Protein AF-A0A7C7R3R2-F1 (afdb_monomer_lite)

Secondary structure (DSSP, 8-state):
----------------------------------PPP---------------------------------EEEEESS-EETTTTEE---TTSSS--TT--HHHHHHHHHSS-EEEEEHHHHHHHHHHTTS-SSEEEEEESSSEEEEEEETTEE--TTTS-TT-GGGSBSSTT-PBPTTS-BSBHHHHHSHHHHHHHHHHHHHTT-S-GGGGSSS-GGG--HHHHHHHHHTT-HHHHHHHHHHHHHHHHHHHHHHHHH--SEEEEESTTGGGTHHHHHHHHHHHHHHSPPPPPPPP---PPPTT-PPP-

Sequence (308 aa):
MQPPLGGGGGRGHGGHPSDGERGRHGGAGAGRPRNPLPHRGRAWGLPAHGARAGPTGRGSGAGGPVHIRAYGVGVPGPVDQQAGTVKTPPVMPGRRHGYPIREALVEAWGRPVLLNNNANLGAFGEWAYGADPLLYIKVGSGIGAGWVIHGQIYCGATGSAGEIGHLTIVENGPRCTCGNRGCLEALAGGRAIARQAQEAVRAQQPTQLALIIGPPETLTAHEVALAARRGDLVAQQILRQAGEYLGIAVANLINLLNPAVVVFGSGVAQVGDLLLEPVRREVQRRSLPPWPRPPVSPRPCWGATPRR

Structure (mmCIF, N/CA/C/O backbone):
data_AF-A0A7C7R3R2-F1
#
_entry.id   AF-A0A7C7R3R2-F1
#
loop_
_atom_site.group_PDB
_atom_site.id
_atom_site.type_symbol
_atom_site.label_atom_id
_atom_site.label_alt_id
_atom_site.label_comp_id
_atom_site.label_asym_id
_atom_site.label_entity_id
_atom_site.label_seq_id
_atom_site.pdbx_PDB_ins_code
_atom_site.Cartn_x
_atom_site.Cartn_y
_atom_site.Cartn_z
_atom_site.occupancy
_atom_site.B_iso_or_equiv
_atom_site.auth_seq_id
_atom_site.auth_comp_id
_atom_site.auth_asym_id
_atom_site.auth_atom_id
_atom_site.pdbx_PDB_model_num
ATOM 1 N N . MET A 1 1 ? -8.531 52.645 43.211 1.00 51.38 1 MET A N 1
ATOM 2 C CA . MET A 1 1 ? -8.259 52.760 41.762 1.00 51.38 1 MET A CA 1
ATOM 3 C C . MET A 1 1 ? -9.521 52.345 41.023 1.00 51.38 1 MET A C 1
ATOM 5 O O . MET A 1 1 ? -9.928 51.199 41.131 1.00 51.38 1 MET A O 1
ATOM 9 N N . GLN A 1 2 ? -10.199 53.324 40.431 1.00 31.77 2 GLN A N 1
ATOM 10 C CA . GLN A 1 2 ? -11.471 53.225 39.700 1.00 31.77 2 GLN A CA 1
ATOM 11 C C . GLN A 1 2 ? -11.194 53.145 38.165 1.00 31.77 2 GLN A C 1
ATOM 13 O O . GLN A 1 2 ? -10.026 53.246 37.796 1.00 31.77 2 GLN A O 1
ATOM 18 N N . PRO A 1 3 ? -12.194 52.905 37.285 1.00 54.91 3 PRO A N 1
ATOM 19 C CA . PRO A 1 3 ? -12.156 51.943 36.158 1.00 54.91 3 PRO A CA 1
ATOM 20 C C . PRO A 1 3 ? -12.330 52.668 34.776 1.00 54.91 3 PRO A C 1
ATOM 22 O O . PRO A 1 3 ? -11.817 53.778 34.687 1.00 54.91 3 PRO A O 1
ATOM 25 N N . PRO A 1 4 ? -13.141 52.254 33.758 1.00 57.47 4 PRO A N 1
ATOM 26 C CA . PRO A 1 4 ? -13.256 51.036 32.908 1.00 57.47 4 PRO A CA 1
ATOM 27 C C . PRO A 1 4 ? -13.253 51.322 31.351 1.00 57.47 4 PRO A C 1
ATOM 29 O O . PRO A 1 4 ? -13.022 52.446 30.928 1.00 57.47 4 PRO A O 1
ATOM 32 N N . LEU A 1 5 ? -13.633 50.306 30.536 1.00 37.97 5 LEU A N 1
ATOM 33 C CA . LEU A 1 5 ? -14.242 50.312 29.164 1.00 37.97 5 LEU A CA 1
ATOM 34 C C . LEU A 1 5 ? -13.346 50.605 27.937 1.00 37.97 5 LEU A C 1
ATOM 36 O O . LEU A 1 5 ? -12.753 51.663 27.817 1.00 37.97 5 LEU A O 1
ATOM 40 N N . GLY A 1 6 ? -13.207 49.666 26.991 1.00 30.50 6 GLY A N 1
ATOM 41 C CA . GLY A 1 6 ? -14.008 49.540 25.748 1.00 30.50 6 GLY A CA 1
ATOM 42 C C . GLY A 1 6 ? -13.006 49.341 24.585 1.00 30.50 6 GLY A C 1
ATOM 43 O O . GLY A 1 6 ? -11.890 49.823 24.686 1.00 30.50 6 GLY A O 1
ATOM 44 N N . GLY A 1 7 ? -13.185 48.589 23.500 1.00 30.67 7 GLY A N 1
ATOM 45 C CA . GLY A 1 7 ? -14.363 48.179 22.751 1.00 30.67 7 GLY A CA 1
ATOM 46 C C . GLY A 1 7 ? -14.190 48.633 21.288 1.00 30.67 7 GLY A C 1
ATOM 47 O O . GLY A 1 7 ? -14.385 49.805 21.010 1.00 30.67 7 GLY A O 1
ATOM 48 N N . GLY A 1 8 ? -13.881 47.708 20.367 1.00 30.02 8 GLY A N 1
ATOM 49 C CA . GLY A 1 8 ? -14.341 47.764 18.964 1.00 30.02 8 GLY A CA 1
ATOM 50 C C . GLY A 1 8 ? -13.449 48.365 17.854 1.00 30.02 8 GLY A C 1
ATOM 51 O O . GLY A 1 8 ? -12.852 49.420 18.009 1.00 30.02 8 GLY A O 1
ATOM 52 N N . GLY A 1 9 ? -13.509 47.703 16.683 1.00 29.81 9 GLY A N 1
ATOM 53 C CA . GLY A 1 9 ? -13.288 48.252 15.326 1.00 29.81 9 GLY A CA 1
ATOM 54 C C . GLY A 1 9 ? -11.824 48.348 14.869 1.00 29.81 9 GLY A C 1
ATOM 55 O O . GLY A 1 9 ? -10.974 48.792 15.613 1.00 29.81 9 GLY A O 1
ATOM 56 N N . GLY A 1 10 ? -11.395 47.962 13.667 1.00 29.27 10 GLY A N 1
ATOM 57 C CA . GLY A 1 10 ? -12.106 47.702 12.421 1.00 29.27 10 GLY A CA 1
ATOM 58 C C . GLY A 1 10 ? -11.456 48.490 11.273 1.00 29.27 10 GLY A C 1
ATOM 59 O O . GLY A 1 10 ? -11.692 49.680 11.172 1.00 29.27 10 GLY A O 1
ATOM 60 N N . ARG A 1 11 ? -10.720 47.777 10.403 1.00 34.38 11 ARG A N 1
ATOM 61 C CA . ARG A 1 11 ? -10.412 48.041 8.972 1.00 34.38 11 ARG A CA 1
ATOM 62 C C . ARG A 1 11 ? -9.724 49.358 8.541 1.00 34.38 11 ARG A C 1
ATOM 64 O O . ARG A 1 11 ? -10.243 50.441 8.746 1.00 34.38 11 ARG A O 1
ATOM 71 N N . GLY A 1 12 ? -8.736 49.194 7.650 1.00 29.52 12 GLY A N 1
ATOM 72 C CA . GLY A 1 12 ? -8.783 49.840 6.328 1.00 29.52 12 GLY A CA 1
ATOM 73 C C . GLY A 1 12 ? -7.562 50.660 5.892 1.00 29.52 12 GLY A C 1
ATOM 74 O O . GLY A 1 12 ? -7.296 51.688 6.488 1.00 29.52 12 GLY A O 1
ATOM 75 N N . HIS A 1 13 ? -6.967 50.223 4.766 1.00 32.22 13 HIS A N 1
ATOM 76 C CA . HIS A 1 13 ? -6.287 50.994 3.699 1.00 32.22 13 HIS A CA 1
ATOM 77 C C . HIS A 1 13 ? -5.071 51.877 4.064 1.00 32.22 13 HIS A C 1
ATOM 79 O O . HIS A 1 13 ? -4.981 52.443 5.134 1.00 32.22 13 HIS A O 1
ATOM 85 N N . GLY A 1 14 ? -4.069 52.085 3.216 1.00 26.92 14 GLY A N 1
ATOM 86 C CA . GLY A 1 14 ? -3.826 51.742 1.820 1.00 26.92 14 GLY A CA 1
ATOM 87 C C . GLY A 1 14 ? -2.439 52.283 1.436 1.00 26.92 14 GLY A C 1
ATOM 88 O O . GLY A 1 14 ? -1.804 52.982 2.223 1.00 26.92 14 GLY A O 1
ATOM 89 N N . GLY A 1 15 ? -1.958 51.955 0.240 1.00 26.72 15 GLY A N 1
ATOM 90 C CA . GLY A 1 15 ? -0.690 52.486 -0.255 1.00 26.72 15 GLY A CA 1
ATOM 91 C C . GLY A 1 15 ? -0.267 51.835 -1.561 1.00 26.72 15 GLY A C 1
ATOM 92 O O . GLY A 1 15 ? 0.620 50.990 -1.572 1.00 26.72 15 GLY A O 1
ATOM 93 N N . HIS A 1 16 ? -0.929 52.218 -2.652 1.00 33.97 16 HIS A N 1
ATOM 94 C CA . HIS A 1 16 ? -0.321 52.181 -3.983 1.00 33.97 16 HIS A CA 1
ATOM 95 C C . HIS A 1 16 ? 0.689 53.338 -4.091 1.00 33.97 16 HIS A C 1
ATOM 97 O O . HIS A 1 16 ? 0.546 54.343 -3.391 1.00 33.97 16 HIS A O 1
ATOM 103 N N . PRO A 1 17 ? 1.646 53.243 -5.021 1.00 39.41 17 PRO A N 1
ATOM 104 C CA . PRO A 1 17 ? 1.501 54.109 -6.184 1.00 39.41 17 PRO A CA 1
ATOM 105 C C . PRO A 1 17 ? 1.583 53.349 -7.506 1.00 39.41 17 PRO A C 1
ATOM 107 O O . PRO A 1 17 ? 2.033 52.205 -7.593 1.00 39.41 17 PRO A O 1
ATOM 110 N N . SER A 1 18 ? 1.027 54.023 -8.501 1.00 33.50 18 SER A N 1
ATOM 111 C CA . SER A 1 18 ? 1.008 53.752 -9.927 1.00 33.50 18 SER A CA 1
ATOM 112 C C . SER A 1 18 ? 2.260 54.290 -10.626 1.00 33.50 18 SER A C 1
ATOM 114 O O . SER A 1 18 ? 3.049 55.006 -10.015 1.00 33.50 18 SER A O 1
ATOM 116 N N . ASP A 1 19 ? 2.344 53.946 -11.916 1.00 32.41 19 ASP A N 1
ATOM 117 C CA . ASP A 1 19 ? 2.972 54.644 -13.058 1.00 32.41 19 ASP A CA 1
ATOM 118 C C . ASP A 1 19 ? 3.905 53.657 -13.790 1.00 32.41 19 ASP A C 1
ATOM 120 O O . ASP A 1 19 ? 4.838 53.123 -13.209 1.00 32.41 19 ASP A O 1
ATOM 124 N N . GLY A 1 20 ? 3.708 53.235 -15.041 1.00 28.39 20 GLY A N 1
ATOM 125 C CA . GLY A 1 20 ? 2.909 53.759 -16.139 1.00 28.39 20 GLY A CA 1
ATOM 126 C C . GLY A 1 20 ? 3.843 54.254 -17.241 1.00 28.39 20 GLY A C 1
ATOM 127 O O . GLY A 1 20 ? 4.269 55.389 -17.145 1.00 28.39 20 GLY A O 1
ATOM 128 N N . GLU A 1 21 ? 4.119 53.453 -18.286 1.00 30.27 21 GLU A N 1
ATOM 129 C CA . GLU A 1 21 ? 4.314 53.973 -19.656 1.00 30.27 21 GLU A CA 1
ATOM 130 C C . GLU A 1 21 ? 4.382 52.905 -20.780 1.00 30.27 21 GLU A C 1
ATOM 132 O O . GLU A 1 21 ? 5.173 51.967 -20.761 1.00 30.27 21 GLU A O 1
ATOM 137 N N . ARG A 1 22 ? 3.466 53.101 -21.748 1.00 31.64 22 ARG A N 1
ATOM 138 C CA . ARG A 1 22 ? 3.469 52.898 -23.222 1.00 31.64 22 ARG A CA 1
ATOM 139 C C . ARG A 1 22 ? 4.783 52.349 -23.830 1.00 31.64 22 ARG A C 1
ATOM 141 O O . ARG A 1 22 ? 5.845 52.872 -23.555 1.00 31.64 22 ARG A O 1
ATOM 148 N N . GLY A 1 23 ? 4.838 51.365 -24.734 1.00 29.20 23 GLY A N 1
ATOM 149 C CA . GLY A 1 23 ? 3.968 51.008 -25.858 1.00 29.20 23 GLY A CA 1
ATOM 150 C C . GLY A 1 23 ? 4.707 51.263 -27.187 1.00 29.20 23 GLY A C 1
ATOM 151 O O . GLY A 1 23 ? 5.026 52.413 -27.463 1.00 29.20 23 GLY A O 1
ATOM 152 N N . ARG A 1 24 ? 4.966 50.227 -28.011 1.00 30.38 24 ARG A N 1
ATOM 153 C CA . ARG A 1 24 ? 5.170 50.314 -29.480 1.00 30.38 24 ARG A CA 1
ATOM 154 C C . ARG A 1 24 ? 5.175 48.922 -30.137 1.00 30.38 24 ARG A C 1
ATOM 156 O O . ARG A 1 24 ? 5.839 48.002 -29.672 1.00 30.38 24 ARG A O 1
ATOM 163 N N . HIS A 1 25 ? 4.412 48.810 -31.223 1.00 32.88 25 HIS A N 1
ATOM 164 C CA . HIS A 1 25 ? 4.314 47.664 -32.128 1.00 32.88 25 HIS A CA 1
ATOM 165 C C . HIS A 1 25 ? 5.479 47.613 -33.130 1.00 32.88 25 HIS A C 1
ATOM 167 O O . HIS A 1 25 ? 5.940 48.653 -33.595 1.00 32.88 25 HIS A O 1
ATOM 173 N N . GLY A 1 26 ? 5.853 46.400 -33.546 1.00 26.11 26 GLY A N 1
ATOM 174 C CA . GLY A 1 26 ? 6.668 46.124 -34.731 1.00 26.11 26 GLY A CA 1
ATOM 175 C C . GLY A 1 26 ? 6.766 44.615 -34.964 1.00 26.11 26 GLY A C 1
ATOM 176 O O . GLY A 1 26 ? 7.375 43.910 -34.168 1.00 26.11 26 GLY A O 1
ATOM 177 N N . GLY A 1 27 ? 6.105 44.104 -36.005 1.00 28.89 27 GLY A N 1
ATOM 178 C CA . GLY A 1 27 ? 6.154 42.693 -36.386 1.00 28.89 27 GLY A CA 1
ATOM 179 C C . GLY A 1 27 ? 7.264 42.401 -37.393 1.00 28.89 27 GLY A C 1
ATOM 180 O O . GLY A 1 27 ? 7.486 43.200 -38.294 1.00 28.89 27 GLY A O 1
ATOM 181 N N . ALA A 1 28 ? 7.898 41.232 -37.268 1.00 28.00 28 ALA A N 1
ATOM 182 C CA . ALA A 1 28 ? 8.496 40.473 -38.367 1.00 28.00 28 ALA A CA 1
ATOM 183 C C . ALA A 1 28 ? 8.905 39.066 -37.885 1.00 28.00 28 ALA A C 1
ATOM 185 O O . ALA A 1 28 ? 9.630 38.924 -36.910 1.00 28.00 28 ALA A O 1
ATOM 186 N N . GLY A 1 29 ? 8.436 38.042 -38.604 1.00 25.42 29 GLY A N 1
ATOM 187 C CA . GLY A 1 29 ? 9.277 36.946 -39.096 1.00 25.42 29 GLY A CA 1
ATOM 188 C C . GLY A 1 29 ? 9.949 35.970 -38.120 1.00 25.42 29 GLY A C 1
ATOM 189 O O . GLY A 1 29 ? 11.017 36.240 -37.600 1.00 25.42 29 GLY A O 1
ATOM 190 N N . ALA A 1 30 ? 9.404 34.749 -38.114 1.00 30.14 30 ALA A N 1
ATOM 191 C CA . ALA A 1 30 ? 10.134 33.477 -38.212 1.00 30.14 30 ALA A CA 1
ATOM 192 C C . ALA A 1 30 ? 11.061 33.018 -37.062 1.00 30.14 30 ALA A C 1
ATOM 194 O O . ALA A 1 30 ? 12.101 33.593 -36.778 1.00 30.14 30 ALA A O 1
ATOM 195 N N . GLY A 1 31 ? 10.737 31.832 -36.525 1.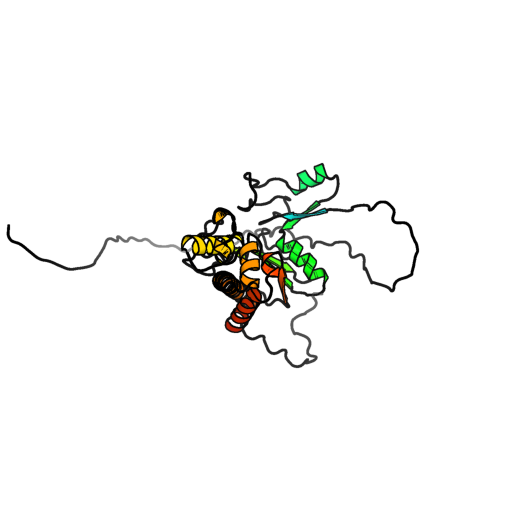00 27.80 31 GLY A N 1
ATOM 196 C CA . GLY A 1 31 ? 11.696 30.973 -35.821 1.00 27.80 31 GLY A CA 1
ATOM 197 C C . GLY A 1 31 ? 11.230 30.470 -34.457 1.00 27.80 31 GLY A C 1
ATOM 198 O O . GLY A 1 31 ? 11.814 30.820 -33.440 1.00 27.80 31 GLY A O 1
ATOM 199 N N . ARG A 1 32 ? 10.207 29.603 -34.399 1.00 29.88 32 ARG A N 1
ATOM 200 C CA . ARG A 1 32 ? 10.009 28.771 -33.198 1.00 29.88 32 ARG A CA 1
ATOM 201 C C . ARG A 1 32 ? 11.165 27.765 -33.120 1.00 29.88 32 ARG A C 1
ATOM 203 O O . ARG A 1 32 ? 11.296 26.980 -34.064 1.00 29.88 32 ARG A O 1
ATOM 210 N N . PRO A 1 33 ? 11.959 27.709 -32.037 1.00 27.44 33 PRO A N 1
ATOM 211 C CA . PRO A 1 33 ? 12.894 26.612 -31.856 1.00 27.44 33 PRO A CA 1
ATOM 212 C C . PRO A 1 33 ? 12.082 25.326 -31.669 1.00 27.44 33 PRO A C 1
ATOM 214 O O . PRO A 1 33 ? 11.349 25.152 -30.694 1.00 27.44 33 PRO A O 1
ATOM 217 N N . ARG A 1 34 ? 12.162 24.431 -32.659 1.00 29.36 34 ARG A N 1
ATOM 218 C CA . ARG A 1 34 ? 11.696 23.049 -32.534 1.00 29.36 34 ARG A CA 1
ATOM 219 C C . ARG A 1 34 ? 12.581 22.379 -31.492 1.00 29.36 34 ARG A C 1
ATOM 221 O O . ARG A 1 34 ? 13.718 22.038 -31.790 1.00 29.36 34 ARG A O 1
ATOM 228 N N . ASN A 1 35 ? 12.060 22.198 -30.287 1.00 30.19 35 ASN A N 1
ATOM 229 C CA . ASN A 1 35 ? 12.699 21.342 -29.301 1.00 30.19 35 ASN A CA 1
ATOM 230 C C . ASN A 1 35 ? 12.555 19.886 -29.794 1.00 30.19 35 ASN A C 1
ATOM 232 O O . ASN A 1 35 ? 11.418 19.444 -30.001 1.00 30.19 35 ASN A O 1
ATOM 236 N N . PRO A 1 36 ? 13.643 19.145 -30.067 1.00 27.83 36 PRO A N 1
ATOM 237 C CA . PRO A 1 36 ? 13.527 17.752 -30.466 1.00 27.83 36 PRO A CA 1
ATOM 238 C C . PRO A 1 36 ? 13.023 16.939 -29.270 1.00 27.83 36 PRO A C 1
ATOM 240 O O . PRO A 1 36 ? 13.655 16.886 -28.218 1.00 27.83 36 PRO A O 1
ATOM 243 N N . LEU A 1 37 ? 11.857 16.313 -29.437 1.00 31.00 37 LEU A N 1
ATOM 244 C CA . LEU A 1 37 ? 11.365 15.272 -28.538 1.00 31.00 37 LEU A CA 1
ATOM 245 C C . LEU A 1 37 ? 12.462 14.204 -28.389 1.00 31.00 37 LEU A C 1
ATOM 247 O O . LEU A 1 37 ? 12.895 13.662 -29.413 1.00 31.00 37 LEU A O 1
ATOM 251 N N . PRO A 1 38 ? 12.909 13.856 -27.170 1.00 31.00 38 PRO A N 1
ATOM 252 C CA . PRO A 1 38 ? 13.818 12.740 -27.010 1.00 31.00 38 PRO A CA 1
ATOM 253 C C . PRO A 1 38 ? 13.059 11.452 -27.339 1.00 31.00 38 PRO A C 1
ATOM 255 O O . PRO A 1 38 ? 12.089 11.081 -26.687 1.00 31.00 38 PRO A O 1
ATOM 258 N N . HIS A 1 39 ? 13.499 10.844 -28.437 1.00 28.83 39 HIS A N 1
ATOM 259 C CA . HIS A 1 39 ? 13.498 9.428 -28.778 1.00 28.83 39 HIS A CA 1
ATOM 260 C C . HIS A 1 39 ? 12.376 8.544 -28.214 1.00 28.83 39 HIS A C 1
ATOM 262 O O . HIS A 1 39 ? 12.315 8.227 -27.030 1.00 28.83 39 HIS A O 1
ATOM 268 N N . ARG A 1 40 ? 11.579 8.033 -29.165 1.00 28.27 40 ARG A N 1
ATOM 269 C CA . ARG A 1 40 ? 10.813 6.779 -29.116 1.00 28.27 40 ARG A CA 1
ATOM 270 C C . ARG A 1 40 ? 11.350 5.832 -28.038 1.00 28.27 40 ARG A C 1
ATOM 272 O O . ARG A 1 40 ? 12.403 5.220 -28.222 1.00 28.27 40 ARG A O 1
ATOM 279 N N . GLY A 1 41 ? 10.602 5.697 -26.943 1.00 26.47 41 GLY A N 1
ATOM 280 C CA . GLY A 1 41 ? 10.804 4.617 -25.991 1.00 26.47 41 GLY A CA 1
ATOM 281 C C . GLY A 1 41 ? 10.791 3.306 -26.764 1.00 26.47 41 GLY A C 1
ATOM 282 O O . GLY A 1 41 ? 9.812 2.990 -27.443 1.00 26.47 41 GLY A O 1
ATOM 283 N N . ARG A 1 42 ? 11.909 2.579 -26.730 1.00 27.19 42 ARG A N 1
ATOM 284 C CA . ARG A 1 42 ? 11.931 1.196 -27.193 1.00 27.19 42 ARG A CA 1
ATOM 285 C C . ARG A 1 42 ? 10.907 0.467 -26.336 1.00 27.19 42 ARG A C 1
ATOM 287 O O . ARG A 1 42 ? 11.089 0.342 -25.128 1.00 27.19 42 ARG A O 1
ATOM 294 N N . ALA A 1 43 ? 9.812 0.056 -26.968 1.00 30.17 43 ALA A N 1
ATOM 295 C CA . ALA A 1 43 ? 8.937 -0.961 -26.426 1.00 30.17 43 ALA A CA 1
ATOM 296 C C . ALA A 1 43 ? 9.823 -2.129 -25.981 1.00 30.17 43 ALA A C 1
ATOM 298 O O . ALA A 1 43 ? 10.724 -2.537 -26.722 1.00 30.17 43 ALA A O 1
ATOM 299 N N . TRP A 1 44 ? 9.609 -2.614 -24.762 1.00 37.06 44 TRP A N 1
ATOM 300 C CA . TRP A 1 44 ? 10.325 -3.758 -24.215 1.00 37.06 44 TRP A CA 1
ATOM 301 C C . TRP A 1 44 ? 9.869 -5.018 -24.950 1.00 37.06 44 TRP A C 1
ATOM 303 O O . TRP A 1 44 ? 9.034 -5.783 -24.480 1.00 37.06 44 TRP A O 1
ATOM 313 N N . GLY A 1 45 ? 10.405 -5.203 -26.154 1.00 25.28 45 GLY A N 1
ATOM 314 C CA . GLY A 1 45 ? 10.351 -6.456 -26.874 1.00 25.28 45 GLY A CA 1
ATOM 315 C C . GLY A 1 45 ? 11.232 -7.458 -26.147 1.00 25.28 45 GLY A C 1
ATOM 316 O O . GLY A 1 45 ? 12.432 -7.535 -26.398 1.00 25.28 45 GLY A O 1
ATOM 317 N N . LEU A 1 46 ? 10.634 -8.260 -25.272 1.00 32.72 46 LEU A N 1
ATOM 318 C CA . LEU A 1 46 ? 11.045 -9.657 -25.228 1.00 32.72 46 LEU A CA 1
ATOM 319 C C . LEU A 1 46 ? 10.830 -10.194 -26.653 1.00 32.72 46 LEU A C 1
ATOM 321 O O . LEU A 1 46 ? 9.760 -9.935 -27.215 1.00 32.72 46 LEU A O 1
ATOM 325 N N . PRO A 1 47 ? 11.797 -10.881 -27.290 1.00 27.86 47 PRO A N 1
ATOM 326 C CA . PRO A 1 47 ? 11.499 -11.565 -28.537 1.00 27.86 47 PRO A CA 1
ATOM 327 C C . PRO A 1 47 ? 10.298 -12.472 -28.277 1.00 27.86 47 PRO A C 1
ATOM 329 O O . PRO A 1 47 ? 10.306 -13.276 -27.342 1.00 27.86 47 PRO A O 1
ATOM 332 N N . ALA A 1 48 ? 9.240 -12.272 -29.063 1.00 31.92 48 ALA A N 1
ATOM 333 C CA . ALA A 1 48 ? 8.037 -13.080 -29.031 1.00 31.92 48 ALA A CA 1
ATOM 334 C C . ALA A 1 48 ? 8.398 -14.511 -29.448 1.00 31.92 48 ALA A C 1
ATOM 336 O O . ALA A 1 48 ? 8.248 -14.903 -30.601 1.00 31.92 48 ALA A O 1
ATOM 337 N N . HIS A 1 49 ? 8.895 -15.306 -28.508 1.00 32.62 49 HIS A N 1
ATOM 338 C CA . HIS A 1 49 ? 8.841 -16.749 -28.621 1.00 32.62 49 HIS A CA 1
ATOM 339 C C . HIS A 1 49 ? 7.426 -17.144 -28.221 1.00 32.62 49 HIS A C 1
ATOM 341 O O . HIS A 1 49 ? 7.073 -17.150 -27.044 1.00 32.62 49 HIS A O 1
ATOM 347 N N . GLY A 1 50 ? 6.591 -17.383 -29.233 1.00 33.88 50 GLY A N 1
ATOM 348 C CA . GLY A 1 50 ? 5.226 -17.850 -29.060 1.00 33.88 50 GLY A CA 1
ATOM 349 C C . GLY A 1 50 ? 5.199 -19.143 -28.253 1.00 33.88 50 GLY A C 1
ATOM 350 O O . GLY A 1 50 ? 5.446 -20.219 -28.786 1.00 33.88 50 GLY A O 1
ATOM 351 N N . ALA A 1 51 ? 4.853 -19.043 -26.975 1.00 33.03 51 ALA A N 1
ATOM 352 C CA . ALA A 1 51 ? 4.438 -20.188 -26.186 1.00 33.03 51 ALA A CA 1
ATOM 353 C C . ALA A 1 51 ? 2.951 -20.436 -26.471 1.00 33.03 51 ALA A C 1
ATOM 355 O O . ALA A 1 51 ? 2.071 -20.037 -25.712 1.00 33.03 51 ALA A O 1
ATOM 356 N N . ARG A 1 52 ? 2.657 -21.078 -27.608 1.00 32.59 52 ARG A N 1
ATOM 357 C CA . ARG A 1 52 ? 1.412 -21.843 -27.726 1.00 32.59 52 ARG A CA 1
ATOM 358 C C . ARG A 1 52 ? 1.565 -23.045 -26.799 1.00 32.59 52 ARG A C 1
ATOM 360 O O . ARG A 1 52 ? 2.413 -23.898 -27.046 1.00 32.59 52 ARG A O 1
ATOM 367 N N . ALA A 1 53 ? 0.770 -23.103 -25.736 1.00 37.06 53 ALA A N 1
ATOM 368 C CA . ALA A 1 53 ? 0.623 -24.312 -24.938 1.00 37.06 53 ALA A CA 1
ATOM 369 C C . ALA A 1 53 ? -0.068 -25.384 -25.804 1.00 37.06 53 ALA A C 1
ATOM 371 O O . ALA A 1 53 ? -1.281 -25.354 -25.994 1.00 37.06 53 ALA A O 1
ATOM 372 N N . GLY A 1 54 ? 0.724 -26.277 -26.403 1.00 33.47 54 GLY A N 1
ATOM 373 C CA . GLY A 1 54 ? 0.250 -27.536 -26.982 1.00 33.47 54 GLY A CA 1
ATOM 374 C C . GLY A 1 54 ? 0.158 -28.625 -25.903 1.00 33.47 54 GLY A C 1
ATOM 375 O O . GLY A 1 54 ? 0.839 -28.513 -24.881 1.00 33.47 54 GLY A O 1
ATOM 376 N N . PRO A 1 55 ? -0.687 -29.657 -26.087 1.00 40.78 55 PRO A N 1
ATOM 377 C CA . PRO A 1 55 ? -1.001 -30.619 -25.041 1.00 40.78 55 PRO A CA 1
ATOM 378 C C . PRO A 1 55 ? 0.210 -31.481 -24.672 1.00 40.78 55 PRO A C 1
ATOM 380 O O . PRO A 1 55 ? 1.080 -31.790 -25.485 1.00 40.78 55 PRO A O 1
ATOM 383 N N . THR A 1 56 ? 0.237 -31.841 -23.396 1.00 45.41 56 THR A N 1
ATOM 384 C CA . THR A 1 56 ? 1.317 -32.485 -22.657 1.00 45.41 56 THR A CA 1
ATOM 385 C C . THR A 1 56 ? 1.662 -33.879 -23.188 1.00 45.41 56 THR A C 1
ATOM 387 O O . THR A 1 56 ? 0.947 -34.856 -22.967 1.00 45.41 56 THR A O 1
ATOM 390 N N . GLY A 1 57 ? 2.827 -33.989 -23.829 1.00 34.59 57 GLY A N 1
ATOM 391 C CA . GLY A 1 57 ? 3.523 -35.260 -24.004 1.00 34.59 57 GLY A CA 1
ATOM 392 C C . GLY A 1 57 ? 4.187 -35.675 -22.690 1.00 34.59 57 GLY A C 1
ATOM 393 O O . GLY A 1 57 ? 5.008 -34.939 -22.145 1.00 34.59 57 GLY A O 1
ATOM 394 N N . ARG A 1 58 ? 3.817 -36.848 -22.166 1.00 48.84 58 ARG A N 1
ATOM 395 C CA . ARG A 1 58 ? 4.507 -37.494 -21.041 1.00 48.84 58 ARG A CA 1
ATOM 396 C C . ARG A 1 58 ? 5.945 -37.812 -21.456 1.00 48.84 58 ARG A C 1
ATOM 398 O O . ARG A 1 58 ? 6.151 -38.554 -22.410 1.00 48.84 58 ARG A O 1
ATOM 405 N N . GLY A 1 59 ? 6.910 -37.277 -20.716 1.00 39.22 59 GLY A N 1
ATOM 406 C CA . GLY A 1 59 ? 8.333 -37.572 -20.848 1.00 39.22 59 GLY A CA 1
ATOM 407 C C . GLY A 1 59 ? 8.970 -37.652 -19.465 1.00 39.22 59 GLY A C 1
ATOM 408 O O . GLY A 1 59 ? 8.927 -36.703 -18.688 1.00 39.22 59 GLY A O 1
ATOM 409 N N . SER A 1 60 ? 9.490 -38.828 -19.153 1.00 47.47 60 SER A N 1
ATOM 410 C CA . SER A 1 60 ? 10.155 -39.244 -17.921 1.00 47.47 60 SER A CA 1
ATOM 411 C C . SER A 1 60 ? 11.507 -38.552 -17.679 1.00 47.47 60 SER A C 1
ATOM 413 O O . SER A 1 60 ? 12.329 -38.503 -18.583 1.00 47.47 60 SER A O 1
ATOM 415 N N . GLY A 1 61 ? 11.732 -38.118 -16.431 1.00 55.94 61 GLY A N 1
ATOM 416 C CA . GLY A 1 61 ? 13.002 -38.158 -15.679 1.00 55.94 61 GLY A CA 1
ATOM 417 C C . GLY A 1 61 ? 14.295 -37.590 -16.286 1.00 55.94 61 GLY A C 1
ATOM 418 O O . GLY A 1 61 ? 14.934 -38.266 -17.079 1.00 55.94 61 GLY A O 1
ATOM 419 N N . ALA A 1 62 ? 14.731 -36.421 -15.784 1.00 50.12 62 ALA A N 1
ATOM 420 C CA . ALA A 1 62 ? 16.115 -36.059 -15.399 1.00 50.12 62 ALA A CA 1
ATOM 421 C C . ALA A 1 62 ? 16.226 -34.525 -15.269 1.00 50.12 62 ALA A C 1
ATOM 423 O O . ALA A 1 62 ? 16.502 -33.817 -16.236 1.00 50.12 62 ALA A O 1
ATOM 424 N N . GLY A 1 63 ? 15.979 -33.978 -14.076 1.00 50.16 63 GLY A N 1
ATOM 425 C CA . GLY A 1 63 ? 16.176 -32.549 -13.826 1.00 50.16 63 GLY A CA 1
ATOM 426 C C . GLY A 1 63 ? 17.661 -32.237 -13.668 1.00 50.16 63 GLY A C 1
ATOM 427 O O . GLY A 1 63 ? 18.183 -32.338 -12.562 1.00 50.16 63 GLY A O 1
ATOM 428 N N . GLY A 1 64 ? 18.347 -31.884 -14.759 1.00 65.50 64 GLY A N 1
ATOM 429 C CA . GLY A 1 64 ? 19.685 -31.285 -14.690 1.00 65.50 64 GLY A CA 1
ATOM 430 C C . GLY A 1 64 ? 19.700 -30.015 -13.820 1.00 65.50 64 GLY A C 1
ATOM 431 O O . GLY A 1 64 ? 18.635 -29.509 -13.449 1.00 65.50 64 GLY A O 1
ATOM 432 N N . PRO A 1 65 ? 20.882 -29.475 -13.472 1.00 73.25 65 PRO A N 1
ATOM 433 C CA . PRO A 1 65 ? 20.971 -28.304 -12.605 1.00 73.25 65 PRO A CA 1
ATOM 434 C C . PRO A 1 65 ? 20.136 -27.144 -13.163 1.00 73.25 65 PRO A C 1
ATOM 436 O O . PRO A 1 65 ? 20.239 -26.791 -14.341 1.00 73.25 65 PRO A O 1
ATOM 439 N N . VAL A 1 66 ? 19.291 -26.553 -12.311 1.00 83.62 66 VAL A N 1
ATOM 440 C CA . VAL A 1 66 ? 18.440 -25.415 -12.675 1.00 83.62 66 VAL A CA 1
ATOM 441 C C . VAL A 1 66 ? 19.334 -24.240 -13.063 1.00 83.62 66 VAL A C 1
ATOM 443 O O . VAL A 1 66 ? 19.998 -23.635 -12.224 1.00 83.62 66 VAL A O 1
ATOM 446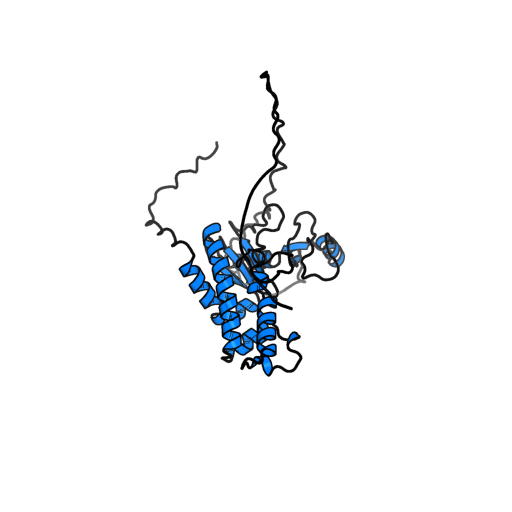 N N . HIS A 1 67 ? 19.354 -23.902 -14.351 1.00 89.19 67 HIS A N 1
ATOM 447 C CA . HIS A 1 67 ? 20.133 -22.778 -14.852 1.00 89.19 67 HIS A CA 1
ATOM 448 C C . HIS A 1 67 ? 19.335 -21.470 -14.734 1.00 89.19 67 HIS A C 1
ATOM 450 O O . HIS A 1 67 ? 18.450 -21.182 -15.546 1.00 89.19 67 HIS A O 1
ATOM 456 N N . ILE A 1 68 ? 19.680 -20.641 -13.745 1.00 92.00 68 ILE A N 1
ATOM 457 C CA . ILE A 1 68 ? 19.060 -19.325 -13.536 1.00 92.00 68 ILE A CA 1
ATOM 458 C C . ILE A 1 68 ? 19.481 -18.367 -14.662 1.00 92.00 68 ILE A C 1
ATOM 460 O O . ILE A 1 68 ? 20.663 -18.068 -14.832 1.00 92.00 68 ILE A O 1
ATOM 464 N N . ARG A 1 69 ? 18.508 -17.880 -15.448 1.00 94.31 69 ARG A N 1
ATOM 465 C CA . ARG A 1 69 ? 18.760 -16.938 -16.557 1.00 94.31 69 ARG A CA 1
ATOM 466 C C . ARG A 1 69 ? 18.896 -15.485 -16.101 1.00 94.31 69 ARG A C 1
ATOM 468 O O . ARG A 1 69 ? 19.711 -14.764 -16.664 1.00 94.31 69 ARG A O 1
ATOM 475 N N . ALA A 1 70 ? 18.089 -15.059 -15.133 1.00 94.75 70 ALA A N 1
ATOM 476 C CA . ALA A 1 70 ? 18.059 -13.695 -14.611 1.00 94.75 70 ALA A CA 1
ATOM 477 C C . ALA A 1 70 ? 17.343 -13.651 -13.253 1.00 94.75 70 ALA A C 1
ATOM 479 O O . ALA A 1 70 ? 16.607 -14.578 -12.909 1.00 94.75 70 ALA A O 1
ATOM 480 N N . TYR A 1 71 ? 17.512 -12.544 -12.534 1.00 94.25 71 TYR A N 1
ATOM 481 C CA . TYR A 1 71 ? 16.807 -12.241 -11.291 1.00 94.25 71 TYR A CA 1
ATOM 482 C C . TYR A 1 71 ? 15.873 -11.040 -11.475 1.00 94.25 71 TYR A C 1
ATOM 484 O O . TYR A 1 71 ? 16.275 -10.016 -12.024 1.00 94.25 71 TYR A O 1
ATOM 492 N N . GLY A 1 72 ? 14.634 -11.148 -10.993 1.00 92.50 72 GLY A N 1
ATOM 493 C CA . GLY A 1 72 ? 13.707 -10.023 -10.858 1.00 92.50 72 GLY A CA 1
ATOM 494 C C . GLY A 1 72 ? 13.643 -9.575 -9.402 1.00 92.50 72 GLY A C 1
ATOM 495 O O . GLY A 1 72 ? 13.314 -10.375 -8.530 1.00 92.50 72 GLY A O 1
ATOM 496 N N . VAL A 1 73 ? 13.966 -8.313 -9.129 1.00 92.75 73 VAL A N 1
ATOM 497 C CA . VAL A 1 73 ? 14.100 -7.780 -7.769 1.00 92.75 73 VAL A CA 1
ATOM 498 C C . VAL A 1 73 ? 13.111 -6.643 -7.550 1.00 92.75 73 VAL A C 1
ATOM 500 O O . VAL A 1 73 ? 13.137 -5.623 -8.241 1.00 92.75 73 VAL A O 1
ATOM 503 N N . GLY A 1 74 ? 12.239 -6.832 -6.560 1.00 90.50 74 GLY A N 1
ATOM 504 C CA . GLY A 1 74 ? 11.263 -5.845 -6.116 1.00 90.50 74 GLY A CA 1
ATOM 505 C C . GLY A 1 74 ? 11.794 -5.025 -4.949 1.00 90.50 74 GLY A C 1
ATOM 506 O O . GLY A 1 74 ? 12.045 -5.573 -3.878 1.00 90.50 74 GLY A O 1
ATOM 507 N N . VAL A 1 75 ? 11.896 -3.711 -5.114 1.00 88.38 75 VAL A N 1
ATOM 508 C CA . VAL A 1 75 ? 12.333 -2.784 -4.057 1.00 88.38 75 VAL A CA 1
ATOM 509 C C . VAL A 1 75 ? 11.209 -1.822 -3.664 1.00 88.38 75 VAL A C 1
ATOM 511 O O . VAL A 1 75 ? 10.280 -1.601 -4.444 1.00 88.38 75 VAL A O 1
ATOM 514 N N . PRO A 1 76 ? 11.202 -1.294 -2.428 1.00 82.75 76 PRO A N 1
ATOM 515 C CA . PRO A 1 76 ? 10.269 -0.236 -2.058 1.00 82.75 76 PRO A CA 1
ATOM 516 C C . PRO A 1 76 ? 10.590 1.079 -2.789 1.00 82.75 76 PRO A C 1
ATOM 518 O O . PRO A 1 76 ? 11.755 1.373 -3.042 1.00 82.75 76 PRO A O 1
ATOM 521 N N . GLY A 1 77 ? 9.547 1.875 -3.044 1.00 78.19 77 GLY A N 1
ATOM 522 C CA . GLY A 1 77 ? 9.600 3.243 -3.572 1.00 78.19 77 GLY A CA 1
ATOM 523 C C . GLY A 1 77 ? 9.924 3.382 -5.066 1.00 78.19 77 GLY A C 1
ATOM 524 O O . GLY A 1 77 ? 9.993 2.377 -5.784 1.00 78.19 77 GLY A O 1
ATOM 525 N N . PRO A 1 78 ? 10.100 4.628 -5.547 1.00 81.12 78 PRO A N 1
ATOM 526 C CA . PRO A 1 78 ? 10.299 4.908 -6.964 1.00 81.12 78 PRO A CA 1
ATOM 527 C C . PRO A 1 78 ? 11.647 4.391 -7.467 1.00 81.12 78 PRO A C 1
ATOM 529 O O . PRO A 1 78 ? 12.706 4.722 -6.919 1.00 81.12 78 PRO A O 1
ATOM 532 N N . VAL A 1 79 ? 11.604 3.614 -8.548 1.00 85.06 79 VAL A N 1
ATOM 533 C CA . VAL A 1 79 ? 12.788 3.023 -9.179 1.00 85.06 79 VAL A CA 1
ATOM 534 C C . VAL A 1 79 ? 13.104 3.764 -10.465 1.00 85.06 79 VAL A C 1
ATOM 536 O O . VAL A 1 79 ? 12.256 3.853 -11.356 1.00 85.06 79 VAL A O 1
ATOM 539 N N . ASP A 1 80 ? 14.344 4.229 -10.592 1.00 85.75 80 ASP A N 1
ATOM 540 C CA . ASP A 1 80 ? 14.865 4.662 -11.880 1.00 85.75 80 ASP A CA 1
ATOM 541 C C . ASP A 1 80 ? 15.213 3.418 -12.703 1.00 85.75 80 ASP A C 1
ATOM 543 O O . ASP A 1 80 ? 16.224 2.745 -12.488 1.00 85.75 80 ASP A O 1
ATOM 547 N N . GLN A 1 81 ? 14.328 3.089 -13.641 1.00 80.31 81 GLN A N 1
ATOM 548 C CA . GLN A 1 81 ? 14.458 1.914 -14.499 1.00 80.31 81 GLN A CA 1
ATOM 549 C C . GLN A 1 81 ? 15.670 1.987 -15.432 1.00 80.31 81 GLN A C 1
ATOM 551 O O . GLN A 1 81 ? 16.166 0.938 -15.846 1.00 80.31 81 GLN A O 1
ATOM 556 N N . GLN A 1 82 ? 16.156 3.187 -15.762 1.00 81.25 82 GLN A N 1
ATOM 557 C CA . GLN A 1 82 ? 17.334 3.363 -16.610 1.00 81.25 82 GLN A CA 1
ATOM 558 C C . GLN A 1 82 ? 18.601 3.222 -15.771 1.00 81.25 82 GLN A C 1
ATOM 560 O O . GLN A 1 82 ? 19.416 2.343 -16.042 1.00 81.25 82 GLN A O 1
ATOM 565 N N . ALA A 1 83 ? 18.715 3.994 -14.690 1.00 80.94 83 ALA A N 1
ATOM 566 C CA . ALA A 1 83 ? 19.898 3.984 -13.832 1.00 80.94 83 ALA A CA 1
ATOM 567 C C . ALA A 1 83 ? 20.020 2.712 -12.972 1.00 80.94 83 ALA A C 1
ATOM 569 O O . ALA A 1 83 ? 21.106 2.352 -12.540 1.00 80.94 83 ALA A O 1
ATOM 570 N N . GLY A 1 84 ? 18.925 1.989 -12.715 1.00 81.00 84 GLY A N 1
ATOM 571 C CA . GLY A 1 84 ? 18.949 0.808 -11.836 1.00 81.00 84 GLY A CA 1
ATOM 572 C C . GLY A 1 84 ? 19.142 1.169 -10.372 1.00 81.00 84 GLY A C 1
ATOM 573 O O . GLY A 1 84 ? 19.688 0.380 -9.597 1.00 81.00 84 GLY A O 1
ATOM 574 N N . THR A 1 85 ? 18.705 2.373 -10.023 1.00 83.81 85 THR A N 1
ATOM 575 C CA . THR A 1 85 ? 18.817 2.965 -8.699 1.00 83.81 85 THR A CA 1
ATOM 576 C C . THR A 1 85 ? 17.427 3.204 -8.123 1.00 83.81 85 THR A C 1
ATOM 578 O O . THR A 1 85 ? 16.401 3.113 -8.806 1.00 83.81 85 THR A O 1
ATOM 581 N N . VAL A 1 86 ? 17.388 3.519 -6.834 1.00 79.94 86 VAL A N 1
ATOM 582 C CA . VAL A 1 86 ? 16.158 3.895 -6.141 1.00 79.94 86 VAL A CA 1
ATOM 583 C C . VAL A 1 86 ? 16.294 5.333 -5.670 1.00 79.94 86 VAL A C 1
ATOM 585 O O . VAL A 1 86 ? 17.322 5.730 -5.110 1.00 79.94 86 VAL A O 1
ATOM 588 N N . LYS A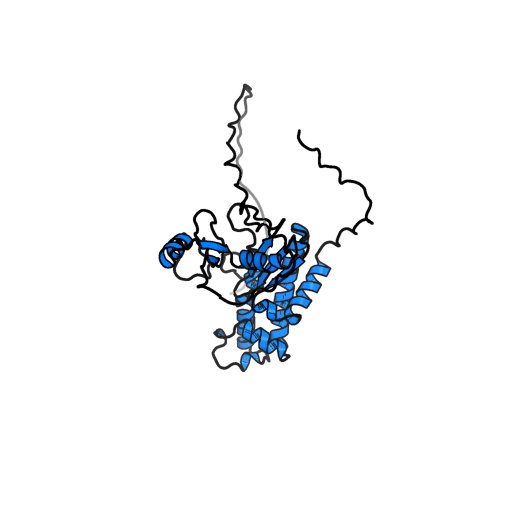 1 87 ? 15.234 6.122 -5.848 1.00 71.69 87 LYS A N 1
ATOM 589 C CA . LYS A 1 87 ? 15.103 7.378 -5.107 1.00 71.69 87 LYS A CA 1
ATOM 590 C C . LYS A 1 87 ? 14.670 7.021 -3.692 1.00 71.69 87 LYS A C 1
ATOM 592 O O . LYS A 1 87 ? 13.556 6.542 -3.516 1.00 71.69 87 LYS A O 1
ATOM 597 N N . THR A 1 88 ? 15.573 7.205 -2.719 1.00 63.72 88 THR A N 1
ATOM 598 C CA . THR A 1 88 ? 15.428 6.713 -1.334 1.00 63.72 88 THR A CA 1
ATOM 599 C C . THR A 1 88 ? 13.993 6.773 -0.827 1.00 63.72 88 THR A C 1
ATOM 601 O O . THR A 1 88 ? 13.488 7.864 -0.552 1.00 63.72 88 THR A O 1
ATOM 604 N N . PRO A 1 89 ? 13.349 5.618 -0.630 1.00 59.56 89 PRO A N 1
ATOM 605 C CA . PRO A 1 89 ? 12.099 5.546 0.090 1.00 59.56 89 PRO A CA 1
ATOM 606 C C . PRO A 1 89 ? 12.426 5.743 1.575 1.00 59.56 89 PRO A C 1
ATOM 608 O O . PRO A 1 89 ? 13.437 5.205 2.039 1.00 59.56 89 PRO A O 1
ATOM 611 N N . PRO A 1 90 ? 11.560 6.391 2.372 1.00 56.00 90 PRO A N 1
ATOM 612 C CA . PRO A 1 90 ? 11.755 6.524 3.822 1.00 56.00 90 PRO A CA 1
ATOM 613 C C . PRO A 1 90 ? 11.967 5.186 4.556 1.00 56.00 90 PRO A C 1
ATOM 615 O O . PRO A 1 90 ? 12.410 5.153 5.697 1.00 56.00 90 PRO A O 1
ATOM 618 N N . VAL A 1 91 ? 11.613 4.073 3.908 1.00 63.09 91 VAL A N 1
ATOM 619 C CA . VAL A 1 91 ? 11.612 2.716 4.461 1.00 63.09 91 VAL A CA 1
ATOM 620 C C . VAL A 1 91 ? 12.977 2.018 4.385 1.00 63.09 91 VAL A C 1
ATOM 622 O O . VAL A 1 91 ? 13.173 1.034 5.090 1.00 63.09 91 VAL A O 1
ATOM 625 N N . MET A 1 92 ? 13.920 2.487 3.556 1.00 67.94 92 MET A N 1
ATOM 626 C CA . MET A 1 92 ? 15.256 1.880 3.467 1.00 67.94 92 MET A CA 1
ATOM 627 C C . MET A 1 92 ? 16.268 2.647 4.334 1.00 67.94 92 MET A C 1
ATOM 629 O O . MET A 1 92 ? 16.550 3.812 4.041 1.00 67.94 92 MET A O 1
ATOM 633 N N . PRO A 1 93 ? 16.860 2.019 5.368 1.00 63.44 93 PRO A N 1
ATOM 634 C CA . PRO A 1 93 ? 17.875 2.667 6.190 1.00 63.44 93 PRO A CA 1
ATOM 635 C C . PRO A 1 93 ? 19.155 2.966 5.390 1.00 63.44 93 PRO A C 1
ATOM 637 O O . PRO A 1 93 ? 19.509 2.247 4.449 1.00 63.44 93 PRO A O 1
ATOM 640 N N . GLY A 1 94 ? 19.868 4.022 5.798 1.00 62.31 94 GLY A N 1
ATOM 641 C CA . GLY A 1 94 ? 21.229 4.312 5.327 1.00 62.31 94 GLY A CA 1
ATOM 642 C C . GLY A 1 94 ? 21.364 5.241 4.113 1.00 62.31 94 GLY A C 1
ATOM 643 O O . GLY A 1 94 ? 22.324 5.085 3.372 1.00 62.31 94 GLY A O 1
ATOM 644 N N . ARG A 1 95 ? 20.441 6.196 3.891 1.00 58.75 95 ARG A N 1
ATOM 645 C CA . ARG A 1 95 ? 20.519 7.206 2.802 1.00 58.75 95 ARG A CA 1
ATOM 646 C C . ARG A 1 95 ? 20.934 6.605 1.443 1.00 58.75 95 ARG A C 1
ATOM 648 O O . ARG A 1 95 ? 21.864 7.077 0.803 1.00 58.75 95 ARG A O 1
ATOM 655 N N . ARG A 1 96 ? 20.222 5.575 0.976 1.00 66.50 96 ARG A N 1
ATOM 656 C CA . ARG A 1 96 ? 20.543 4.836 -0.267 1.00 66.50 96 ARG A CA 1
ATOM 657 C C . ARG A 1 96 ? 20.141 5.559 -1.561 1.00 66.50 96 ARG A C 1
ATOM 659 O O . ARG A 1 96 ? 19.755 4.918 -2.536 1.00 66.50 96 ARG A O 1
ATOM 666 N N . HIS A 1 97 ? 20.199 6.887 -1.566 1.00 71.94 97 HIS A N 1
ATOM 667 C CA . HIS A 1 97 ? 19.749 7.678 -2.708 1.00 71.94 97 HIS A CA 1
ATOM 668 C C . HIS A 1 97 ? 20.727 7.475 -3.850 1.00 71.94 97 HIS A C 1
ATOM 670 O O . HIS A 1 97 ? 21.916 7.711 -3.666 1.00 71.94 97 HIS A O 1
ATOM 676 N N . GLY A 1 98 ? 20.239 7.023 -5.005 1.00 74.56 98 GLY A N 1
ATOM 677 C CA . GLY A 1 98 ? 21.114 6.781 -6.149 1.00 74.56 98 GLY A CA 1
ATOM 678 C C . GLY A 1 98 ? 22.059 5.591 -5.966 1.00 74.56 98 GLY A C 1
ATOM 679 O O . GLY A 1 98 ? 22.969 5.428 -6.769 1.00 74.56 98 GLY A O 1
ATOM 680 N N . TYR A 1 99 ? 21.859 4.745 -4.946 1.00 83.44 99 TYR A N 1
ATOM 681 C CA . TYR A 1 99 ? 22.670 3.539 -4.791 1.00 83.44 99 TYR A CA 1
ATOM 682 C C . TYR A 1 99 ? 22.412 2.585 -5.977 1.00 83.44 99 TYR A C 1
ATOM 684 O O . TYR A 1 99 ? 21.239 2.294 -6.256 1.00 83.44 99 TYR A O 1
ATOM 692 N N . PRO A 1 100 ? 23.459 2.095 -6.672 1.00 88.12 100 PRO A N 1
ATOM 693 C CA . PRO A 1 100 ? 23.330 1.283 -7.882 1.00 88.12 100 PRO A CA 1
ATOM 694 C C . PRO A 1 100 ? 22.983 -0.168 -7.534 1.00 88.12 100 PRO A C 1
ATOM 696 O O . PRO A 1 100 ? 23.784 -1.085 -7.691 1.00 88.12 100 PRO A O 1
ATOM 699 N N . ILE A 1 101 ? 21.756 -0.383 -7.043 1.00 89.44 101 ILE A N 1
ATOM 700 C CA . ILE A 1 101 ? 21.271 -1.702 -6.607 1.00 89.44 101 ILE A CA 1
ATOM 701 C C . ILE A 1 101 ? 21.443 -2.732 -7.722 1.00 89.44 101 ILE A C 1
ATOM 703 O O . ILE A 1 101 ? 21.897 -3.840 -7.459 1.00 89.44 101 ILE A O 1
ATOM 707 N N . ARG A 1 102 ? 21.086 -2.384 -8.963 1.00 91.25 102 ARG A N 1
ATOM 708 C CA . ARG A 1 102 ? 21.180 -3.326 -10.083 1.00 91.25 102 ARG A CA 1
ATOM 709 C C . ARG A 1 102 ? 22.616 -3.802 -10.298 1.00 91.25 102 ARG A C 1
ATOM 711 O O . ARG A 1 102 ? 22.831 -5.002 -10.388 1.00 91.25 102 ARG A O 1
ATOM 718 N N . GLU A 1 103 ? 23.569 -2.879 -10.368 1.00 92.25 103 GLU A N 1
ATOM 719 C CA . GLU A 1 103 ? 24.979 -3.191 -10.634 1.00 92.25 103 GLU A CA 1
ATOM 720 C C . GLU A 1 103 ? 25.582 -4.005 -9.493 1.00 92.25 103 GLU A C 1
ATOM 722 O O . GLU A 1 103 ? 26.146 -5.065 -9.745 1.00 92.25 103 GLU A O 1
ATOM 727 N N . ALA A 1 104 ? 25.351 -3.586 -8.245 1.00 91.81 104 ALA A N 1
ATOM 728 C CA . ALA A 1 104 ? 25.826 -4.305 -7.065 1.00 91.81 104 ALA A CA 1
ATOM 729 C C . ALA A 1 104 ? 25.306 -5.755 -7.014 1.00 91.81 104 ALA A C 1
ATOM 731 O O . ALA A 1 104 ? 26.029 -6.671 -6.631 1.00 91.81 104 ALA A O 1
ATOM 732 N N . LEU A 1 105 ? 24.053 -5.986 -7.419 1.00 93.94 105 LEU A N 1
ATOM 733 C CA . LEU A 1 105 ? 23.474 -7.330 -7.469 1.00 93.94 105 LEU A CA 1
ATOM 734 C C . LEU A 1 105 ? 23.959 -8.144 -8.675 1.00 93.94 105 LEU A C 1
ATOM 736 O O . LEU A 1 105 ? 24.134 -9.354 -8.555 1.00 93.94 105 LEU A O 1
ATOM 740 N N . VAL A 1 106 ? 24.198 -7.507 -9.825 1.00 95.50 106 VAL A N 1
ATOM 741 C CA . VAL A 1 106 ? 24.812 -8.166 -10.990 1.00 95.50 106 VAL A CA 1
ATOM 742 C C . VAL A 1 106 ? 26.228 -8.630 -10.652 1.00 95.50 106 VAL A C 1
ATOM 744 O O . VAL A 1 106 ? 26.570 -9.767 -10.963 1.00 95.50 106 VAL A O 1
ATOM 747 N N . GLU A 1 107 ? 27.022 -7.790 -9.986 1.00 96.06 107 GLU A N 1
ATOM 748 C CA . GLU A 1 107 ? 28.367 -8.132 -9.515 1.00 96.06 107 GLU A CA 1
ATOM 749 C C . GLU A 1 107 ? 28.325 -9.289 -8.508 1.00 96.06 107 GLU A C 1
ATOM 751 O O . GLU A 1 107 ? 29.047 -10.272 -8.662 1.00 96.06 107 GLU A O 1
ATOM 756 N N . ALA A 1 108 ? 27.419 -9.224 -7.528 1.00 95.75 108 ALA A N 1
ATOM 757 C CA . ALA A 1 108 ? 27.303 -10.248 -6.493 1.00 95.75 108 ALA A CA 1
ATOM 758 C C . ALA A 1 108 ? 26.779 -11.601 -7.008 1.00 95.75 108 ALA A C 1
ATOM 760 O O . ALA A 1 108 ? 27.134 -12.644 -6.459 1.00 95.75 108 ALA A O 1
ATOM 761 N N . TRP A 1 109 ? 25.906 -11.612 -8.021 1.00 95.69 109 TRP A N 1
ATOM 762 C CA . TRP A 1 109 ? 25.233 -12.835 -8.483 1.00 95.69 109 TRP A CA 1
ATOM 763 C C . TRP A 1 109 ? 25.707 -13.345 -9.845 1.00 95.69 109 TRP A C 1
ATOM 765 O O . TRP A 1 109 ? 25.321 -14.443 -10.247 1.00 95.69 109 TRP A O 1
ATOM 775 N N . GLY A 1 110 ? 26.510 -12.571 -10.578 1.00 94.62 110 GLY A N 1
ATOM 776 C CA . GLY A 1 110 ? 27.045 -12.955 -11.887 1.00 94.62 110 GLY A CA 1
ATOM 777 C C . GLY A 1 110 ? 25.974 -13.193 -12.958 1.00 94.62 110 GLY A C 1
ATOM 778 O O . GLY A 1 110 ? 26.200 -13.944 -13.908 1.00 94.62 110 GLY A O 1
ATOM 779 N N . ARG A 1 111 ? 24.776 -12.614 -12.801 1.00 95.38 111 ARG A N 1
ATOM 780 C CA . ARG A 1 111 ? 23.628 -12.799 -13.707 1.00 95.38 111 ARG A CA 1
ATOM 781 C C . ARG A 1 111 ? 22.871 -11.487 -13.920 1.00 95.38 111 ARG A C 1
ATOM 783 O O . ARG A 1 111 ? 22.917 -10.618 -13.053 1.00 95.38 111 ARG A O 1
ATOM 790 N N . PRO A 1 112 ? 22.117 -11.350 -15.026 1.00 95.38 112 PRO A N 1
ATOM 791 C CA . PRO A 1 112 ? 21.267 -10.187 -15.257 1.00 95.38 112 PRO A CA 1
ATOM 792 C C . PRO A 1 112 ? 20.247 -9.969 -14.133 1.00 95.38 112 PRO A C 1
ATOM 794 O O . PRO A 1 112 ? 19.567 -10.907 -13.711 1.00 95.38 112 PRO A O 1
ATOM 797 N N . VAL A 1 113 ? 20.102 -8.714 -13.700 1.00 94.38 113 VAL A N 1
ATOM 798 C CA . VAL A 1 113 ? 19.130 -8.293 -12.682 1.00 94.38 113 VAL A CA 1
ATOM 799 C C . VAL A 1 113 ? 18.180 -7.253 -13.268 1.00 94.38 113 VAL A C 1
ATOM 801 O O . VAL A 1 113 ? 18.604 -6.214 -13.780 1.00 94.38 113 VAL A O 1
ATOM 804 N N . LEU A 1 114 ? 16.880 -7.519 -13.164 1.00 91.19 114 LEU A N 1
ATOM 805 C CA . LEU A 1 114 ? 15.816 -6.555 -13.425 1.00 91.19 114 LEU A CA 1
ATOM 806 C C . LEU A 1 114 ? 15.340 -5.979 -12.097 1.00 91.19 114 LEU A C 1
ATOM 808 O O . LEU A 1 114 ? 14.985 -6.725 -11.187 1.00 91.19 114 LEU A O 1
ATOM 812 N N . LEU A 1 115 ? 15.313 -4.654 -11.995 1.00 90.12 115 LEU A N 1
ATOM 813 C CA . LEU A 1 115 ? 14.914 -3.949 -10.784 1.00 90.12 115 LEU A CA 1
ATOM 814 C C . LEU A 1 115 ? 13.588 -3.232 -11.019 1.00 90.12 115 LEU A C 1
ATOM 816 O O . LEU A 1 115 ? 13.470 -2.442 -11.952 1.00 90.12 115 LEU A O 1
ATOM 820 N N . ASN A 1 116 ? 12.593 -3.455 -10.167 1.00 90.75 116 ASN A N 1
ATOM 821 C CA . ASN A 1 116 ? 11.337 -2.714 -10.235 1.00 90.75 116 ASN A CA 1
ATOM 822 C C . ASN A 1 116 ? 10.756 -2.466 -8.841 1.00 90.75 116 ASN A C 1
ATOM 824 O O . ASN A 1 116 ? 11.205 -3.024 -7.841 1.00 90.75 116 ASN A O 1
ATOM 828 N N . ASN A 1 117 ? 9.759 -1.593 -8.775 1.00 91.06 117 ASN A N 1
ATOM 829 C CA . ASN A 1 117 ? 8.977 -1.377 -7.576 1.00 91.06 117 ASN A CA 1
ATOM 830 C C . ASN A 1 117 ? 8.232 -2.672 -7.205 1.00 91.06 117 ASN A C 1
ATOM 832 O O . ASN A 1 117 ? 7.713 -3.396 -8.057 1.00 91.06 117 ASN A O 1
ATOM 836 N N . ASN A 1 118 ? 8.177 -2.982 -5.915 1.00 90.50 118 ASN A N 1
ATOM 837 C CA . ASN A 1 118 ? 7.552 -4.212 -5.436 1.00 90.50 118 ASN A CA 1
ATOM 838 C C . ASN A 1 118 ? 6.034 -4.297 -5.694 1.00 90.50 118 ASN A C 1
ATOM 840 O O . ASN A 1 118 ? 5.531 -5.403 -5.877 1.00 90.50 118 ASN A O 1
ATOM 844 N N . ALA A 1 119 ? 5.303 -3.179 -5.747 1.00 93.00 119 ALA A N 1
ATOM 845 C CA . ALA A 1 119 ? 3.895 -3.173 -6.138 1.00 93.00 119 ALA A CA 1
ATOM 846 C C . ALA A 1 119 ? 3.732 -3.439 -7.642 1.00 93.00 119 ALA A C 1
ATOM 848 O O . ALA A 1 119 ? 2.853 -4.205 -8.024 1.00 93.00 119 ALA A O 1
ATOM 849 N N . ASN A 1 120 ? 4.628 -2.916 -8.482 1.00 93.56 120 ASN A N 1
ATOM 850 C CA . ASN A 1 120 ? 4.663 -3.236 -9.913 1.00 93.56 120 ASN A CA 1
ATOM 851 C C . ASN A 1 120 ? 4.909 -4.727 -10.175 1.00 93.56 120 ASN A C 1
ATOM 853 O O . ASN A 1 120 ? 4.219 -5.327 -10.995 1.00 93.56 120 ASN A O 1
ATOM 857 N N . LEU A 1 121 ? 5.860 -5.345 -9.466 1.00 92.44 121 LEU A N 1
ATOM 858 C CA . LEU A 1 121 ? 6.100 -6.787 -9.608 1.00 92.44 121 LEU A CA 1
ATOM 859 C C . LEU A 1 121 ? 4.944 -7.629 -9.059 1.00 92.44 121 LEU A C 1
ATOM 861 O O . LEU A 1 121 ? 4.634 -8.663 -9.642 1.00 92.44 121 LEU A O 1
ATOM 865 N N . GLY A 1 122 ? 4.281 -7.174 -7.990 1.00 91.94 122 GLY A N 1
ATOM 866 C CA . GLY A 1 122 ? 3.037 -7.786 -7.519 1.00 91.94 122 GLY A CA 1
ATOM 867 C C . GLY A 1 122 ? 1.948 -7.747 -8.592 1.00 91.94 122 GLY A C 1
ATOM 868 O O . GLY A 1 122 ? 1.361 -8.776 -8.904 1.00 91.94 122 GLY A O 1
ATOM 869 N N . ALA A 1 123 ? 1.765 -6.595 -9.242 1.00 93.75 123 ALA A N 1
ATOM 870 C CA . ALA A 1 123 ? 0.823 -6.444 -10.348 1.00 93.75 123 ALA A CA 1
ATOM 871 C C . ALA A 1 123 ? 1.132 -7.381 -11.517 1.00 93.75 123 ALA A C 1
ATOM 873 O O . ALA A 1 123 ? 0.225 -7.988 -12.072 1.00 93.75 123 ALA A O 1
ATOM 874 N N . PHE A 1 124 ? 2.409 -7.523 -11.873 1.00 91.94 124 PHE A N 1
ATOM 875 C CA . PHE A 1 124 ? 2.832 -8.426 -12.939 1.00 91.94 124 PHE A CA 1
ATOM 876 C C . PHE A 1 124 ? 2.590 -9.901 -12.591 1.00 91.94 124 PHE A C 1
ATOM 878 O O . PHE A 1 124 ? 2.180 -10.673 -13.455 1.00 91.94 124 PHE A O 1
ATOM 885 N N . GLY A 1 125 ? 2.800 -10.279 -11.327 1.00 91.44 125 GLY A N 1
ATOM 886 C CA . GLY A 1 125 ? 2.483 -11.616 -10.827 1.00 91.44 125 GLY A CA 1
ATOM 887 C C . GLY A 1 125 ? 0.989 -11.931 -10.911 1.00 91.44 125 GLY A C 1
ATOM 888 O O . GLY A 1 125 ? 0.621 -12.982 -11.421 1.00 91.44 125 GLY A O 1
ATOM 889 N N . GLU A 1 126 ? 0.131 -11.004 -10.482 1.00 91.25 126 GLU A N 1
ATOM 890 C CA . GLU A 1 126 ? -1.329 -11.164 -10.557 1.00 91.25 126 GLU A CA 1
ATOM 891 C C . GLU A 1 126 ? -1.852 -11.117 -12.002 1.00 91.25 126 GLU A C 1
ATOM 893 O O . GLU A 1 126 ? -2.731 -11.888 -12.381 1.00 91.25 126 GLU A O 1
ATOM 898 N N . TRP A 1 127 ? -1.272 -10.264 -12.853 1.00 91.44 127 TRP A N 1
ATOM 899 C CA . TRP A 1 127 ? -1.608 -10.188 -14.279 1.00 91.44 127 TRP A CA 1
ATOM 900 C C . TRP A 1 127 ? -1.396 -11.523 -15.003 1.00 91.44 127 TRP A C 1
ATOM 902 O O . TRP A 1 127 ? -2.184 -11.869 -15.884 1.00 91.44 127 TRP A O 1
ATOM 912 N N . ALA A 1 128 ? -0.393 -12.312 -14.601 1.00 86.19 128 ALA A N 1
ATOM 913 C CA . ALA A 1 128 ? -0.136 -13.629 -15.182 1.00 86.19 128 ALA A CA 1
ATOM 914 C C . ALA A 1 128 ? -1.318 -14.613 -15.027 1.00 86.19 128 ALA A C 1
ATOM 916 O O . ALA A 1 128 ? -1.378 -15.604 -15.753 1.00 86.19 128 ALA A O 1
ATOM 917 N N . TYR A 1 129 ? -2.278 -14.323 -14.139 1.00 83.31 129 TYR A N 1
ATOM 918 C CA . TYR A 1 129 ? -3.515 -15.090 -13.963 1.00 83.31 129 TYR A CA 1
ATOM 919 C C . TYR A 1 129 ? -4.693 -14.598 -14.831 1.00 83.31 129 TYR A C 1
ATOM 921 O O . TYR A 1 129 ? -5.778 -15.172 -14.760 1.00 83.31 129 TYR A O 1
ATOM 929 N N . GLY A 1 130 ? -4.488 -13.599 -15.701 1.00 77.69 130 GLY A N 1
ATOM 930 C CA . GLY A 1 130 ? -5.349 -13.354 -16.867 1.00 77.69 130 GLY A CA 1
ATOM 931 C C . GLY A 1 130 ? -6.251 -12.116 -16.841 1.00 77.69 130 GLY A C 1
ATOM 932 O O . GLY A 1 130 ? -7.166 -12.039 -17.658 1.00 77.69 130 GLY A O 1
ATOM 933 N N . ALA A 1 131 ? -6.028 -11.144 -15.955 1.00 79.31 131 ALA A N 1
ATOM 934 C CA . ALA A 1 131 ? -6.819 -9.909 -15.931 1.00 79.31 131 ALA A CA 1
ATOM 935 C C . ALA A 1 131 ? -6.050 -8.700 -16.497 1.00 79.31 131 ALA A C 1
ATOM 937 O O . ALA A 1 131 ? -4.914 -8.449 -16.105 1.00 79.31 131 ALA A O 1
ATOM 938 N N . ASP A 1 132 ? -6.679 -7.935 -17.397 1.00 85.25 132 ASP A N 1
ATOM 939 C CA . ASP A 1 132 ? -6.112 -6.745 -18.056 1.00 85.25 132 ASP A CA 1
ATOM 940 C C . ASP A 1 132 ? -7.253 -5.798 -18.513 1.00 85.25 132 ASP A C 1
ATOM 942 O O . ASP A 1 132 ? -8.210 -6.283 -19.127 1.00 85.25 132 ASP A O 1
ATOM 946 N N . PRO A 1 133 ? -7.209 -4.477 -18.234 1.00 90.94 133 PRO A N 1
ATOM 947 C CA . PRO A 1 133 ? -6.251 -3.776 -17.375 1.00 90.94 133 PRO A CA 1
ATOM 948 C C . PRO A 1 133 ? -6.403 -4.147 -15.900 1.00 90.94 133 PRO A C 1
ATOM 950 O O . PRO A 1 133 ? -7.514 -4.155 -15.363 1.00 90.94 133 PRO A O 1
ATOM 953 N N . LEU A 1 134 ? -5.281 -4.414 -15.232 1.00 94.19 134 LEU A N 1
ATOM 954 C CA . LEU A 1 134 ? -5.235 -4.800 -13.822 1.00 94.19 134 LEU A CA 1
ATOM 955 C C . LEU A 1 134 ? -4.574 -3.707 -12.992 1.00 94.19 134 LEU A C 1
ATOM 957 O O . LEU A 1 134 ? -3.454 -3.276 -13.273 1.00 94.19 134 LEU A O 1
ATOM 961 N N . LEU A 1 135 ? -5.263 -3.288 -11.935 1.00 95.50 135 LEU A N 1
ATOM 962 C CA . LEU A 1 135 ? -4.697 -2.445 -10.895 1.00 95.50 135 LEU A CA 1
ATOM 963 C C . LEU A 1 135 ? -4.447 -3.298 -9.652 1.00 95.50 135 LEU A C 1
ATOM 965 O O . LEU A 1 135 ? -5.379 -3.786 -9.023 1.00 95.50 135 LEU A O 1
ATOM 969 N N . TYR A 1 136 ? -3.188 -3.464 -9.278 1.00 95.56 136 TYR A N 1
ATOM 970 C CA . TYR A 1 136 ? -2.800 -4.127 -8.041 1.00 95.56 136 TYR A CA 1
ATOM 971 C C . TYR A 1 136 ? -2.509 -3.089 -6.970 1.00 95.56 136 TYR A C 1
ATOM 973 O O . TYR A 1 136 ? -1.764 -2.145 -7.219 1.00 95.56 136 TYR A O 1
ATOM 981 N N . ILE A 1 137 ? -3.044 -3.281 -5.770 1.00 95.56 137 ILE A N 1
ATOM 982 C CA . ILE A 1 137 ? -2.810 -2.440 -4.602 1.00 95.56 137 ILE A CA 1
ATOM 983 C C . ILE A 1 137 ? -2.145 -3.287 -3.525 1.00 95.56 137 ILE A C 1
ATOM 985 O O . ILE A 1 137 ? -2.711 -4.236 -2.983 1.00 95.56 137 ILE A O 1
ATOM 989 N N . LYS A 1 138 ? -0.923 -2.903 -3.176 1.00 93.31 138 LYS A N 1
ATOM 990 C CA . LYS A 1 138 ? -0.162 -3.476 -2.077 1.00 93.31 138 LYS A CA 1
ATOM 991 C C . LYS A 1 138 ? -0.460 -2.703 -0.796 1.00 93.31 138 LYS A C 1
ATOM 993 O O . LYS A 1 138 ? -0.120 -1.524 -0.703 1.00 93.31 138 LYS A O 1
ATOM 998 N N . VAL A 1 139 ? -0.985 -3.390 0.217 1.00 91.75 139 VAL A N 1
ATOM 999 C CA . VAL A 1 139 ? -1.159 -2.843 1.574 1.00 91.75 139 VAL A CA 1
ATOM 1000 C C . VAL A 1 139 ? -0.250 -3.591 2.555 1.00 91.75 139 VAL A C 1
ATOM 1002 O O . VAL A 1 139 ? -0.568 -4.678 3.032 1.00 91.75 139 VAL A O 1
ATOM 1005 N N . GLY A 1 140 ? 0.918 -3.016 2.839 1.00 89.69 140 GLY A N 1
ATOM 1006 C CA . GLY A 1 140 ? 1.902 -3.558 3.782 1.00 89.69 140 GLY A CA 1
ATOM 1007 C C . GLY A 1 140 ? 2.266 -2.521 4.838 1.00 89.69 140 GLY A C 1
ATOM 1008 O O . GLY A 1 140 ? 1.409 -1.773 5.292 1.00 89.69 140 GLY A O 1
ATOM 1009 N N . SER A 1 141 ? 3.551 -2.406 5.198 1.00 87.00 141 SER A N 1
ATOM 1010 C CA . SER A 1 141 ? 4.026 -1.296 6.047 1.00 87.00 141 SER A CA 1
ATOM 1011 C C . SER A 1 141 ? 3.680 0.080 5.461 1.00 87.00 141 SER A C 1
ATOM 1013 O O . SER A 1 141 ? 3.435 1.020 6.215 1.00 87.00 141 SER A O 1
ATOM 1015 N N . GLY A 1 142 ? 3.660 0.164 4.129 1.00 90.00 142 GLY A N 1
ATOM 1016 C CA . GLY A 1 142 ? 3.211 1.303 3.338 1.00 90.00 142 GLY A CA 1
ATOM 1017 C C . GLY A 1 142 ? 2.172 0.894 2.292 1.00 90.00 142 GLY A C 1
ATOM 1018 O O . GLY A 1 142 ? 1.779 -0.278 2.245 1.00 90.00 142 GLY A O 1
ATOM 1019 N N . ILE A 1 143 ? 1.755 1.839 1.450 1.00 94.19 143 ILE A N 1
ATOM 1020 C CA . ILE A 1 143 ? 0.767 1.603 0.385 1.00 94.19 143 ILE A CA 1
ATOM 1021 C C . ILE A 1 143 ? 1.348 1.994 -0.972 1.00 94.19 143 ILE A C 1
ATOM 1023 O O . ILE A 1 143 ? 1.812 3.112 -1.163 1.00 94.19 143 ILE A O 1
ATOM 1027 N N . GLY A 1 144 ? 1.262 1.078 -1.932 1.00 94.44 144 GLY A N 1
ATOM 1028 C CA . GLY A 1 144 ? 1.640 1.324 -3.320 1.00 94.44 144 GLY A CA 1
ATOM 1029 C C . GLY A 1 144 ? 0.750 0.537 -4.267 1.00 94.44 144 GLY A C 1
ATOM 1030 O O . GLY A 1 144 ? 0.016 -0.355 -3.844 1.00 94.44 144 GLY A O 1
ATOM 1031 N N . ALA A 1 145 ? 0.821 0.856 -5.548 1.00 95.50 145 ALA A N 1
ATOM 1032 C CA . ALA A 1 145 ? 0.073 0.180 -6.587 1.00 95.50 145 ALA A CA 1
ATOM 1033 C C . ALA A 1 145 ? 0.944 -0.093 -7.808 1.00 95.50 145 ALA A C 1
ATOM 1035 O O . ALA A 1 145 ? 1.904 0.624 -8.069 1.00 95.50 145 ALA A O 1
ATOM 1036 N N . GLY A 1 146 ? 0.583 -1.129 -8.554 1.00 95.38 146 GLY A N 1
ATOM 1037 C CA . GLY A 1 146 ? 1.092 -1.369 -9.895 1.00 95.38 146 GLY A CA 1
ATOM 1038 C C . GLY A 1 146 ? -0.071 -1.448 -10.869 1.00 95.38 146 GLY A C 1
ATOM 1039 O O . GLY A 1 146 ? -1.094 -2.064 -10.573 1.00 95.38 146 GLY A O 1
ATOM 1040 N N . TRP A 1 147 ? 0.074 -0.801 -12.020 1.00 95.75 147 TRP A N 1
ATOM 1041 C CA . TRP A 1 147 ? -0.945 -0.790 -13.062 1.00 95.75 147 TRP A CA 1
ATOM 1042 C C . TRP A 1 147 ? -0.408 -1.503 -14.294 1.00 95.75 147 TRP A C 1
ATOM 1044 O O . TRP A 1 147 ? 0.628 -1.110 -14.830 1.00 95.75 147 TRP A O 1
ATOM 1054 N N . VAL A 1 148 ? -1.094 -2.560 -14.718 1.00 95.19 148 VAL A N 1
ATOM 1055 C CA . VAL A 1 148 ? -0.779 -3.303 -15.936 1.00 95.19 148 VAL A CA 1
ATOM 1056 C C . VAL A 1 148 ? -1.853 -3.017 -16.975 1.00 95.19 148 VAL A C 1
ATOM 1058 O O . VAL A 1 148 ? -3.042 -3.182 -16.701 1.00 95.19 148 VAL A O 1
ATOM 1061 N N . ILE A 1 149 ? -1.421 -2.575 -18.155 1.00 93.88 149 ILE A N 1
ATOM 1062 C CA . ILE A 1 149 ? -2.277 -2.283 -19.308 1.00 93.88 149 ILE A CA 1
ATOM 1063 C C . ILE A 1 149 ? -1.646 -2.943 -20.525 1.00 93.88 149 ILE A C 1
ATOM 1065 O O . ILE A 1 149 ? -0.467 -2.709 -20.802 1.00 93.88 149 ILE A O 1
ATOM 1069 N N . HIS A 1 150 ? -2.416 -3.734 -21.267 1.00 92.19 150 HIS A N 1
ATOM 1070 C CA . HIS A 1 150 ? -1.940 -4.428 -22.469 1.00 92.19 150 HIS A CA 1
ATOM 1071 C C . HIS A 1 150 ? -0.676 -5.264 -22.191 1.00 92.19 150 HIS A C 1
ATOM 1073 O O . HIS A 1 150 ? 0.296 -5.241 -22.949 1.00 92.19 150 HIS A O 1
ATOM 1079 N N . GLY A 1 151 ? -0.662 -5.948 -21.047 1.00 91.06 151 GLY A N 1
ATOM 1080 C CA . GLY A 1 151 ? 0.464 -6.754 -20.575 1.00 91.06 151 GLY A CA 1
ATOM 1081 C C . GLY A 1 151 ? 1.749 -5.987 -20.260 1.00 91.06 151 GLY A C 1
ATOM 1082 O O . GLY A 1 151 ? 2.820 -6.592 -20.224 1.00 91.06 151 GLY A O 1
ATOM 1083 N N . GLN A 1 152 ? 1.686 -4.668 -20.057 1.00 91.88 152 GLN A N 1
ATOM 1084 C CA . GLN A 1 152 ? 2.840 -3.838 -19.705 1.00 91.88 152 GLN A CA 1
ATOM 1085 C C . GLN A 1 152 ? 2.602 -3.094 -18.392 1.00 91.88 152 GLN A C 1
ATOM 1087 O O . GLN A 1 152 ? 1.539 -2.514 -18.178 1.00 91.88 152 GLN A O 1
ATOM 1092 N N . ILE A 1 153 ? 3.618 -3.069 -17.528 1.00 92.56 153 ILE A N 1
ATOM 1093 C CA . ILE A 1 153 ? 3.608 -2.243 -16.317 1.00 92.56 153 ILE A CA 1
ATOM 1094 C C . ILE A 1 153 ? 3.701 -0.771 -16.728 1.00 92.56 153 ILE A C 1
ATOM 1096 O O . ILE A 1 153 ? 4.650 -0.356 -17.398 1.00 92.56 153 ILE A O 1
ATOM 1100 N N . TYR A 1 154 ? 2.751 0.038 -16.275 1.00 93.38 154 TYR A N 1
ATOM 1101 C CA . TYR A 1 154 ? 2.792 1.480 -16.441 1.00 93.38 154 TYR A CA 1
ATOM 1102 C C . TYR A 1 154 ? 3.658 2.131 -15.352 1.00 93.38 154 TYR A C 1
ATOM 1104 O O . TYR A 1 154 ? 3.228 2.313 -14.216 1.00 93.38 154 TYR A O 1
ATOM 1112 N N . CYS A 1 155 ? 4.885 2.520 -15.710 1.00 89.19 155 CYS A N 1
ATOM 1113 C CA . CYS A 1 155 ? 5.843 3.161 -14.794 1.00 89.19 155 CYS A CA 1
ATOM 1114 C C . CYS A 1 155 ? 5.727 4.701 -14.736 1.00 89.19 155 CYS A C 1
ATOM 1116 O O . CYS A 1 155 ? 6.340 5.342 -13.878 1.00 89.19 155 CYS A O 1
ATOM 1118 N N . GLY A 1 156 ? 4.958 5.316 -15.641 1.00 89.50 156 GLY A N 1
ATOM 1119 C CA . GLY A 1 156 ? 4.930 6.771 -15.825 1.00 89.50 156 GLY A CA 1
ATOM 1120 C C . GLY A 1 156 ? 6.251 7.340 -16.362 1.00 89.50 156 GLY A C 1
ATOM 1121 O O . GLY A 1 156 ? 7.165 6.600 -16.719 1.00 89.50 156 GLY A O 1
ATOM 1122 N N . ALA A 1 157 ? 6.361 8.670 -16.416 1.00 87.00 157 ALA A N 1
ATOM 1123 C CA . ALA A 1 157 ? 7.516 9.350 -17.016 1.00 87.00 157 ALA A CA 1
ATOM 1124 C C . ALA A 1 157 ? 8.826 9.179 -16.221 1.00 87.00 157 ALA A C 1
ATOM 1126 O O . ALA A 1 157 ? 9.904 9.181 -16.806 1.00 87.00 157 ALA A O 1
ATOM 1127 N N . THR A 1 158 ? 8.734 9.040 -14.894 1.00 82.81 158 THR A N 1
ATOM 1128 C CA . THR A 1 158 ? 9.890 9.034 -13.975 1.00 82.81 158 THR A CA 1
ATOM 1129 C C . THR A 1 158 ? 9.958 7.796 -13.080 1.00 82.81 158 THR A C 1
ATOM 1131 O O . THR A 1 158 ? 10.689 7.800 -12.093 1.00 82.81 158 THR A O 1
ATOM 1134 N N . GLY A 1 159 ? 9.167 6.755 -13.362 1.00 82.75 159 GLY A N 1
ATOM 1135 C CA . GLY A 1 159 ? 9.121 5.548 -12.525 1.00 82.75 159 GLY A CA 1
ATOM 1136 C C . GLY A 1 159 ? 8.322 5.698 -11.223 1.00 82.75 159 GLY A C 1
ATOM 1137 O O . GLY A 1 159 ? 8.418 4.837 -10.354 1.00 82.75 159 GLY A O 1
ATOM 1138 N N . SER A 1 160 ? 7.564 6.790 -11.063 1.00 87.12 160 SER A N 1
ATOM 1139 C CA . SER A 1 160 ? 6.775 7.096 -9.854 1.00 87.12 160 SER A CA 1
ATOM 1140 C C . SER A 1 160 ? 5.273 6.824 -10.006 1.00 87.12 160 SER A C 1
ATOM 1142 O O . SER A 1 160 ? 4.500 7.150 -9.105 1.00 87.12 160 SER A O 1
ATOM 1144 N N . ALA A 1 161 ? 4.823 6.280 -11.142 1.00 91.44 161 ALA A N 1
ATOM 1145 C CA . ALA A 1 161 ? 3.428 5.866 -11.261 1.00 91.44 161 ALA A CA 1
ATOM 1146 C C . ALA A 1 161 ? 3.127 4.749 -10.254 1.00 91.44 161 ALA A C 1
ATOM 1148 O O . ALA A 1 161 ? 3.958 3.873 -10.030 1.00 91.44 161 ALA A O 1
ATOM 1149 N N . GLY A 1 162 ? 1.937 4.792 -9.651 1.00 92.25 162 GLY A N 1
ATOM 1150 C CA . GLY A 1 162 ? 1.531 3.802 -8.654 1.00 92.25 162 GLY A CA 1
ATOM 1151 C C . GLY A 1 162 ? 1.878 4.157 -7.204 1.00 92.25 162 GLY A C 1
ATOM 1152 O O . GLY A 1 162 ? 1.491 3.421 -6.301 1.00 92.25 162 GLY A O 1
ATOM 1153 N N . GLU A 1 163 ? 2.496 5.310 -6.930 1.00 93.25 163 GLU A N 1
ATOM 1154 C CA . GLU A 1 163 ? 2.727 5.822 -5.563 1.00 93.25 163 GLU A CA 1
ATOM 1155 C C . GLU A 1 163 ? 1.430 6.364 -4.910 1.00 93.25 163 GLU A C 1
ATOM 1157 O O . GLU A 1 163 ? 1.364 7.474 -4.378 1.00 93.25 163 GLU A O 1
ATOM 1162 N N . ILE A 1 164 ? 0.354 5.566 -4.961 1.00 95.88 164 ILE A N 1
ATOM 1163 C CA . ILE A 1 164 ? -0.991 5.942 -4.502 1.00 95.88 164 ILE A CA 1
ATOM 1164 C C . ILE A 1 164 ? -1.062 6.146 -2.986 1.00 95.88 164 ILE A C 1
ATOM 1166 O O . ILE A 1 164 ? -1.962 6.825 -2.496 1.00 95.88 164 ILE A O 1
ATOM 1170 N N . GLY A 1 165 ? -0.100 5.597 -2.235 1.00 95.44 165 GLY A N 1
ATOM 1171 C CA . GLY A 1 165 ? 0.026 5.818 -0.798 1.00 95.44 165 GLY A CA 1
ATOM 1172 C C . GLY A 1 165 ? 0.201 7.291 -0.440 1.00 95.44 165 GLY A C 1
ATOM 1173 O O . GLY A 1 165 ? -0.118 7.682 0.680 1.00 95.44 165 GLY A O 1
ATOM 1174 N N . HIS A 1 166 ? 0.639 8.127 -1.384 1.00 95.25 166 HIS A N 1
ATOM 1175 C CA . HIS A 1 166 ? 0.832 9.559 -1.178 1.00 95.25 166 HIS A CA 1
ATOM 1176 C C . HIS A 1 166 ? -0.313 10.434 -1.705 1.00 95.25 166 HIS A C 1
ATOM 1178 O O . HIS A 1 166 ? -0.244 11.653 -1.550 1.00 95.25 166 HIS A O 1
ATOM 1184 N N . LEU A 1 167 ? -1.387 9.843 -2.246 1.00 97.00 167 LEU A N 1
ATOM 1185 C CA . LEU A 1 167 ? -2.618 10.580 -2.541 1.00 97.00 167 LEU A CA 1
ATOM 1186 C C . LEU A 1 167 ? -3.187 11.171 -1.250 1.00 97.00 167 LEU A C 1
ATOM 1188 O O . LEU A 1 167 ? -3.356 10.455 -0.260 1.00 97.00 167 LEU A O 1
ATOM 1192 N N . THR A 1 168 ? -3.492 12.467 -1.259 1.00 97.94 168 THR A N 1
ATOM 1193 C CA . THR A 1 168 ? -4.164 13.130 -0.139 1.00 97.94 168 THR A CA 1
ATOM 1194 C C . THR A 1 168 ? -5.634 12.721 -0.118 1.00 97.94 168 THR A C 1
ATOM 1196 O O . THR A 1 168 ? -6.382 13.018 -1.044 1.00 97.94 168 THR A O 1
ATOM 1199 N N . ILE A 1 169 ? -6.039 12.032 0.947 1.00 98.00 169 ILE A N 1
ATOM 1200 C CA . ILE A 1 169 ? -7.422 11.598 1.189 1.00 98.00 169 ILE A CA 1
ATOM 1201 C C . ILE A 1 169 ? -8.123 12.542 2.167 1.00 98.00 169 ILE A C 1
ATOM 1203 O O . ILE A 1 169 ? -9.312 12.811 2.027 1.00 98.00 169 ILE A O 1
ATOM 1207 N N . VAL A 1 170 ? -7.377 13.062 3.146 1.00 97.38 170 VAL A N 1
ATOM 1208 C CA . VAL A 1 170 ? -7.881 13.992 4.164 1.00 97.38 170 VAL A CA 1
ATOM 1209 C C . VAL A 1 170 ? -6.961 15.202 4.210 1.00 97.38 170 VAL A C 1
ATOM 1211 O O . VAL A 1 170 ? -5.868 15.100 4.750 1.00 97.38 170 VAL A O 1
ATOM 1214 N N . GLU A 1 171 ? -7.388 16.343 3.674 1.00 92.94 171 GLU A N 1
ATOM 1215 C CA . GLU A 1 171 ? -6.566 17.561 3.540 1.00 92.94 171 GLU A CA 1
ATOM 1216 C C . GLU A 1 171 ? -5.780 17.919 4.818 1.00 92.94 171 GLU A C 1
ATOM 1218 O O . GLU A 1 171 ? -4.563 18.090 4.782 1.00 92.94 171 GLU A O 1
ATOM 1223 N N . ASN A 1 172 ? -6.449 17.907 5.974 1.00 93.69 172 ASN A N 1
ATOM 1224 C CA . ASN A 1 172 ? -5.855 18.228 7.277 1.00 93.69 172 ASN A CA 1
ATOM 1225 C C . ASN A 1 172 ? -5.499 16.986 8.112 1.00 93.69 172 ASN A C 1
ATOM 1227 O O . ASN A 1 172 ? -5.522 17.012 9.341 1.00 93.69 172 ASN A O 1
ATOM 1231 N N . GLY A 1 173 ? -5.186 15.878 7.442 1.00 95.25 173 GLY A N 1
ATOM 1232 C CA . GLY A 1 173 ? -4.883 14.606 8.084 1.00 95.25 173 GLY A CA 1
ATOM 1233 C C . GLY A 1 173 ? -3.501 14.533 8.762 1.00 95.25 173 GLY A C 1
ATOM 1234 O O . GLY A 1 173 ? -2.751 15.520 8.847 1.00 95.25 173 GLY A O 1
ATOM 1235 N N . PRO A 1 174 ? -3.122 13.331 9.238 1.00 96.19 174 PRO A N 1
ATOM 1236 C CA . PRO A 1 174 ? -1.837 13.105 9.889 1.00 96.19 174 PRO A CA 1
ATOM 1237 C C . PRO A 1 174 ? -0.668 13.389 8.937 1.00 96.19 174 PRO A C 1
ATOM 1239 O O . PRO A 1 174 ? -0.793 13.275 7.714 1.00 96.19 174 PRO A O 1
ATOM 1242 N N . ARG A 1 175 ? 0.493 13.743 9.504 1.00 95.81 175 ARG A N 1
ATOM 1243 C CA . ARG A 1 175 ? 1.733 13.895 8.729 1.00 95.81 175 ARG A CA 1
ATOM 1244 C C . ARG A 1 175 ? 2.162 12.546 8.151 1.00 95.81 175 ARG A C 1
ATOM 1246 O O . ARG A 1 175 ? 2.201 11.542 8.859 1.00 95.81 175 ARG A O 1
ATOM 1253 N N . CYS A 1 176 ? 2.512 12.544 6.872 1.00 93.88 176 CYS A N 1
ATOM 1254 C CA . CYS A 1 176 ? 3.105 11.410 6.181 1.00 93.88 176 CYS A CA 1
ATOM 1255 C C . CYS A 1 176 ? 4.633 11.508 6.211 1.00 93.88 176 CYS A C 1
ATOM 1257 O O . CYS A 1 176 ? 5.206 12.597 6.260 1.00 93.88 176 CYS A O 1
ATOM 1259 N N . THR A 1 177 ? 5.311 10.366 6.109 1.00 88.38 177 THR A N 1
ATOM 1260 C CA . THR A 1 177 ? 6.775 10.302 6.015 1.00 88.38 177 THR A CA 1
ATOM 1261 C C . THR A 1 177 ? 7.329 10.924 4.734 1.00 88.38 177 THR A C 1
ATOM 1263 O O . THR A 1 177 ? 8.517 11.218 4.684 1.00 88.38 177 THR A O 1
ATOM 1266 N N . CYS A 1 178 ? 6.498 11.154 3.710 1.00 87.94 178 CYS A N 1
ATOM 1267 C CA . CYS A 1 178 ? 6.902 11.904 2.517 1.00 87.94 178 CYS A CA 1
ATOM 1268 C C . CYS A 1 178 ? 6.968 13.429 2.740 1.00 87.94 178 CYS A C 1
ATOM 1270 O O . CYS A 1 178 ? 7.407 14.148 1.850 1.00 87.94 178 CYS A O 1
ATOM 1272 N N . GLY A 1 179 ? 6.523 13.928 3.900 1.00 90.62 179 GLY A N 1
ATOM 1273 C CA . GLY A 1 179 ? 6.480 15.355 4.240 1.00 90.62 179 GLY A CA 1
ATOM 1274 C C . GLY A 1 179 ? 5.109 16.014 4.053 1.00 90.62 179 GLY A C 1
ATOM 1275 O O . GLY A 1 179 ? 4.854 17.050 4.665 1.00 90.62 179 GLY A O 1
ATOM 1276 N N . ASN A 1 180 ? 4.204 15.404 3.280 1.00 93.31 180 ASN A N 1
ATOM 1277 C CA . ASN A 1 180 ? 2.833 15.891 3.095 1.00 93.31 180 ASN A CA 1
ATOM 1278 C C . ASN A 1 180 ? 1.911 15.506 4.281 1.00 93.31 180 ASN A C 1
ATOM 1280 O O . ASN A 1 180 ? 2.321 14.812 5.217 1.00 93.31 180 ASN A O 1
ATOM 1284 N N . ARG A 1 181 ? 0.648 15.938 4.250 1.00 96.75 181 ARG A N 1
ATOM 1285 C CA . ARG A 1 181 ? -0.415 15.562 5.192 1.00 96.75 181 ARG A CA 1
ATOM 1286 C C . ARG A 1 181 ? -1.542 14.820 4.489 1.00 96.75 181 ARG A C 1
ATOM 1288 O O . ARG A 1 181 ? -1.786 15.003 3.298 1.00 96.75 181 ARG A O 1
ATOM 1295 N N . GLY A 1 182 ? -2.216 13.953 5.242 1.00 97.38 182 GLY A N 1
ATOM 1296 C CA . GLY A 1 182 ? -3.440 13.321 4.756 1.00 97.38 182 GLY A CA 1
ATOM 1297 C C . GLY A 1 182 ? -3.254 12.217 3.734 1.00 97.38 182 GLY A C 1
ATOM 1298 O O . GLY A 1 182 ? -4.230 11.803 3.113 1.00 97.38 182 GLY A O 1
ATOM 1299 N N . CYS A 1 183 ? -2.018 11.769 3.525 1.00 98.06 183 CYS A N 1
ATOM 1300 C CA . CYS A 1 183 ? -1.719 10.706 2.584 1.00 98.06 183 CYS A CA 1
ATOM 1301 C C . CYS A 1 183 ? -2.423 9.405 2.981 1.00 98.06 183 CYS A C 1
ATOM 1303 O O . CYS A 1 183 ? -2.459 9.057 4.164 1.00 98.06 183 CYS A O 1
ATOM 1305 N N . LEU A 1 184 ? -2.898 8.654 1.988 1.00 98.00 184 LEU A N 1
ATOM 1306 C CA . LEU A 1 184 ? -3.509 7.339 2.171 1.00 98.00 184 LEU A CA 1
ATOM 1307 C C . LEU A 1 184 ? -2.657 6.412 3.058 1.00 98.00 184 LEU A C 1
ATOM 1309 O O . LEU A 1 184 ? -3.174 5.780 3.974 1.00 98.00 184 LEU A O 1
ATOM 1313 N N . GLU A 1 185 ? -1.340 6.379 2.854 1.00 95.75 185 GLU A N 1
ATOM 1314 C CA . GLU A 1 185 ? -0.402 5.588 3.659 1.00 95.75 185 GLU A CA 1
ATOM 1315 C C . GLU A 1 185 ? -0.404 5.990 5.141 1.00 95.75 185 GLU A C 1
ATOM 1317 O O . GLU A 1 185 ? -0.335 5.128 6.017 1.00 95.75 185 GLU A O 1
ATOM 1322 N N . ALA A 1 186 ? -0.526 7.287 5.440 1.00 96.50 186 ALA A N 1
ATOM 1323 C CA . ALA A 1 186 ? -0.542 7.794 6.812 1.00 96.50 186 ALA A CA 1
ATOM 1324 C C . ALA A 1 186 ? -1.856 7.482 7.553 1.00 96.50 186 ALA A C 1
ATOM 1326 O O . ALA A 1 186 ? -1.900 7.578 8.787 1.00 96.50 186 ALA A O 1
ATOM 1327 N N . LEU A 1 187 ? -2.897 7.112 6.803 1.00 97.56 187 LEU A N 1
ATOM 1328 C CA . LEU A 1 187 ? -4.241 6.808 7.284 1.00 97.56 187 LEU A CA 1
ATOM 1329 C C . LEU A 1 187 ? -4.515 5.298 7.361 1.00 97.56 187 LEU A C 1
ATOM 1331 O O . LEU A 1 187 ? -5.086 4.843 8.346 1.00 97.56 187 LEU A O 1
ATOM 1335 N N . ALA A 1 188 ? -4.092 4.534 6.350 1.00 96.50 188 ALA A N 1
ATOM 1336 C CA . ALA A 1 188 ? -4.467 3.128 6.168 1.00 96.50 188 ALA A CA 1
ATOM 1337 C C . ALA A 1 188 ? -3.280 2.168 5.968 1.00 96.50 188 ALA A C 1
ATOM 1339 O O . ALA A 1 188 ? -3.479 0.958 5.871 1.00 96.50 188 ALA A O 1
ATOM 1340 N N . GLY A 1 189 ? -2.042 2.668 5.890 1.00 94.69 189 GLY A N 1
ATOM 1341 C CA . GLY A 1 189 ? -0.865 1.801 5.818 1.00 94.69 189 GLY A CA 1
ATOM 1342 C C . GLY A 1 189 ? -0.682 0.995 7.106 1.00 94.69 189 GLY A C 1
ATOM 1343 O O . GLY A 1 189 ? -1.160 1.384 8.171 1.00 94.69 189 GLY A O 1
ATOM 1344 N N . GLY A 1 190 ? 0.070 -0.104 7.056 1.00 93.56 190 GLY A N 1
ATOM 1345 C CA . GLY A 1 190 ? 0.292 -0.966 8.221 1.00 93.56 190 GLY A CA 1
ATOM 1346 C C . GLY A 1 190 ? 0.891 -0.228 9.424 1.00 93.56 190 GLY A C 1
ATOM 1347 O O . GLY A 1 190 ? 0.531 -0.512 10.562 1.00 93.56 190 GLY A O 1
ATOM 1348 N N . ARG A 1 191 ? 1.737 0.788 9.193 1.00 93.38 191 ARG A N 1
ATOM 1349 C CA . ARG A 1 191 ? 2.223 1.674 10.269 1.00 93.38 191 ARG A CA 1
ATOM 1350 C C . ARG A 1 191 ? 1.127 2.558 10.862 1.00 93.38 191 ARG A C 1
ATOM 1352 O O . ARG A 1 191 ? 1.166 2.843 12.051 1.00 93.38 191 ARG A O 1
ATOM 1359 N N . ALA A 1 192 ? 0.174 3.013 10.049 1.00 95.88 192 ALA A N 1
ATOM 1360 C CA . ALA A 1 192 ? -0.953 3.808 10.522 1.00 95.88 192 ALA A CA 1
ATOM 1361 C C . ALA A 1 192 ? -1.908 2.959 11.370 1.00 95.88 192 ALA A C 1
ATOM 1363 O O . ALA A 1 192 ? -2.310 3.400 12.440 1.00 95.88 192 ALA A O 1
ATOM 1364 N N . ILE A 1 193 ? -2.189 1.727 10.934 1.00 96.44 193 ILE A N 1
ATOM 1365 C CA . ILE A 1 193 ? -2.983 0.743 11.685 1.00 96.44 193 ILE A CA 1
ATOM 1366 C C . ILE A 1 193 ? -2.318 0.435 13.035 1.00 96.44 193 ILE A C 1
ATOM 1368 O O . ILE A 1 193 ? -2.963 0.520 14.076 1.00 96.44 193 ILE A O 1
ATOM 1372 N N . ALA A 1 194 ? -1.012 0.147 13.028 1.00 95.69 194 ALA A N 1
ATOM 1373 C CA . ALA A 1 194 ? -0.228 -0.076 14.243 1.00 95.69 194 ALA A CA 1
ATOM 1374 C C . ALA A 1 194 ? -0.275 1.131 15.196 1.00 95.69 194 ALA A C 1
ATOM 1376 O O . ALA A 1 194 ? -0.535 0.980 16.386 1.00 95.69 194 ALA A O 1
ATOM 1377 N N . ARG A 1 195 ? -0.086 2.346 14.666 1.00 96.38 195 ARG A N 1
ATOM 1378 C CA . ARG A 1 195 ? -0.145 3.586 15.451 1.00 96.38 195 ARG A CA 1
ATOM 1379 C C . ARG A 1 195 ? -1.517 3.791 16.103 1.00 96.38 195 ARG A C 1
ATOM 1381 O O . ARG A 1 195 ? -1.568 4.125 17.280 1.00 96.38 195 ARG A O 1
ATOM 1388 N N . GLN A 1 196 ? -2.611 3.559 15.378 1.00 97.25 196 GLN A N 1
ATOM 1389 C CA . GLN A 1 196 ? -3.965 3.682 15.936 1.00 97.25 196 GLN A CA 1
ATOM 1390 C C . GLN A 1 196 ? -4.213 2.670 17.064 1.00 97.25 196 GLN A C 1
ATOM 1392 O O . GLN A 1 196 ? -4.815 3.009 18.078 1.00 97.25 196 GLN A O 1
ATOM 1397 N N . ALA A 1 197 ? -3.696 1.445 16.934 1.00 97.38 197 ALA A N 1
ATOM 1398 C CA . ALA A 1 197 ? -3.761 0.447 18.001 1.00 97.38 197 ALA A CA 1
ATOM 1399 C C . ALA A 1 197 ? -2.969 0.871 19.245 1.00 97.38 197 ALA A C 1
ATOM 1401 O O . ALA A 1 197 ? -3.461 0.761 20.365 1.00 97.38 197 ALA A O 1
ATOM 1402 N N . GLN A 1 198 ? -1.769 1.418 19.049 1.00 97.44 198 GLN A N 1
ATOM 1403 C CA . GLN A 1 198 ? -0.955 1.979 20.127 1.00 97.44 198 GLN A CA 1
ATOM 1404 C C . GLN A 1 198 ? -1.673 3.120 20.851 1.00 97.44 198 GLN A C 1
ATOM 1406 O O . GLN A 1 198 ? -1.683 3.167 22.077 1.00 97.44 198 GLN A O 1
ATOM 1411 N N . GLU A 1 199 ? -2.278 4.040 20.099 1.00 96.81 199 GLU A N 1
ATOM 1412 C CA . GLU A 1 199 ? -3.080 5.142 20.637 1.00 96.81 199 GLU A CA 1
ATOM 1413 C C . GLU A 1 199 ?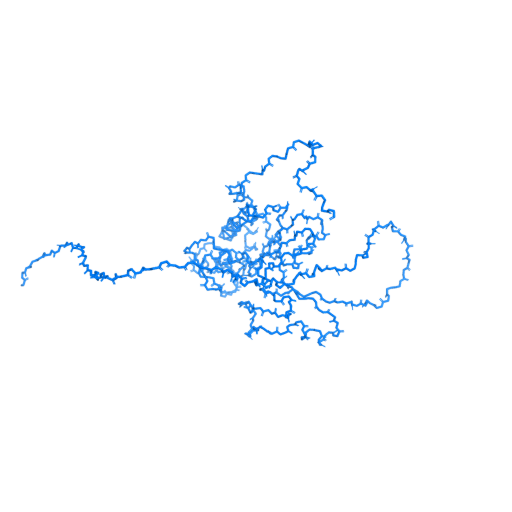 -4.276 4.619 21.446 1.00 96.81 199 GLU A C 1
ATOM 1415 O O . GLU A 1 199 ? -4.494 5.088 22.561 1.00 96.81 199 GLU A O 1
ATOM 1420 N N . ALA A 1 200 ? -4.988 3.602 20.951 1.00 97.12 200 ALA A N 1
ATOM 1421 C CA . ALA A 1 200 ? -6.110 2.984 21.657 1.00 97.12 200 ALA A CA 1
ATOM 1422 C C . ALA A 1 200 ? -5.697 2.323 22.983 1.00 97.12 200 ALA A C 1
ATOM 1424 O O . ALA A 1 200 ? -6.371 2.504 23.999 1.00 97.12 200 ALA A O 1
ATOM 1425 N N . VAL A 1 201 ? -4.566 1.607 22.998 1.00 97.00 201 VAL A N 1
ATOM 1426 C CA . VAL A 1 201 ? -4.026 0.990 24.221 1.00 97.00 201 VAL A CA 1
ATOM 1427 C C . VAL A 1 201 ? -3.567 2.053 25.220 1.00 97.00 201 VAL A C 1
ATOM 1429 O O . VAL A 1 201 ? -3.901 1.959 26.399 1.00 97.00 201 VAL A O 1
ATOM 1432 N N . ARG A 1 202 ? -2.863 3.104 24.773 1.00 95.75 202 ARG A N 1
ATOM 1433 C CA . ARG A 1 202 ? -2.461 4.223 25.650 1.00 95.75 202 ARG A CA 1
ATOM 1434 C C . ARG A 1 202 ? -3.663 4.976 26.218 1.00 95.75 202 ARG A C 1
ATOM 1436 O O . ARG A 1 202 ? -3.612 5.423 27.357 1.00 95.75 202 ARG A O 1
ATOM 1443 N N . ALA A 1 203 ? -4.743 5.083 25.448 1.00 96.31 203 ALA A N 1
ATOM 1444 C CA . ALA A 1 203 ? -6.012 5.651 25.890 1.00 96.31 203 ALA A CA 1
ATOM 1445 C C . ALA A 1 203 ? -6.835 4.698 26.781 1.00 96.31 203 ALA A C 1
ATOM 1447 O O . ALA A 1 203 ? -7.971 5.024 27.115 1.00 96.31 203 ALA A O 1
ATOM 1448 N N . GLN A 1 204 ? -6.288 3.531 27.149 1.00 95.75 204 GLN A N 1
ATOM 1449 C CA . GLN A 1 204 ? -6.927 2.527 28.004 1.00 95.75 204 GLN A CA 1
ATOM 1450 C C . GLN A 1 204 ? -8.304 2.078 27.491 1.00 95.75 204 GLN A C 1
ATOM 1452 O O . GLN A 1 204 ? -9.209 1.780 28.272 1.00 95.75 204 GLN A O 1
ATOM 1457 N N . GLN A 1 205 ? -8.480 2.022 26.167 1.00 96.25 205 GLN A N 1
ATOM 1458 C CA . GLN A 1 205 ? -9.702 1.478 25.583 1.00 96.25 205 GLN A CA 1
ATOM 1459 C C . GLN A 1 205 ? -9.835 -0.020 25.915 1.00 96.25 205 GLN A C 1
ATOM 1461 O O . GLN A 1 205 ? -8.822 -0.716 26.025 1.00 96.25 205 GLN A O 1
ATOM 1466 N N . PRO A 1 206 ? -11.063 -0.551 26.050 1.00 95.12 206 PRO A N 1
ATOM 1467 C CA . PRO A 1 206 ? -11.281 -1.968 26.325 1.00 95.12 206 PRO A CA 1
ATOM 1468 C C . PRO A 1 206 ? -10.965 -2.811 25.079 1.00 95.12 206 PRO A C 1
ATOM 1470 O O . PRO A 1 206 ? -11.836 -3.076 24.252 1.00 95.12 206 PRO A O 1
ATOM 1473 N N . THR A 1 207 ? -9.702 -3.220 24.936 1.00 96.56 207 THR A N 1
ATOM 1474 C CA . THR A 1 207 ? -9.206 -4.018 23.806 1.00 96.56 207 THR A CA 1
ATOM 1475 C C . THR A 1 207 ? -8.291 -5.156 24.261 1.00 96.56 207 THR A C 1
ATOM 1477 O O . THR A 1 207 ? -7.443 -4.996 25.137 1.00 96.56 207 THR A O 1
ATOM 1480 N N . GLN A 1 208 ? -8.415 -6.310 23.608 1.00 94.94 208 GLN A N 1
ATOM 1481 C CA . GLN A 1 208 ? -7.506 -7.450 23.689 1.00 94.94 208 GLN A CA 1
ATOM 1482 C C . GLN A 1 208 ? -6.074 -7.079 23.279 1.00 94.94 208 GLN A C 1
ATOM 1484 O O . GLN A 1 208 ? -5.134 -7.755 23.687 1.00 94.94 208 GLN A O 1
ATOM 1489 N N . LEU A 1 209 ? -5.883 -6.003 22.505 1.00 94.38 209 LEU A N 1
ATOM 1490 C CA . LEU A 1 209 ? -4.553 -5.506 22.136 1.00 94.38 209 LEU A CA 1
ATOM 1491 C C . LEU A 1 209 ? -3.734 -5.078 23.361 1.00 94.38 209 LEU A C 1
ATOM 1493 O O . LEU A 1 209 ? -2.514 -5.203 23.342 1.00 94.38 209 LEU A O 1
ATOM 1497 N N . ALA A 1 210 ? -4.391 -4.638 24.440 1.00 93.88 210 ALA A N 1
ATOM 1498 C CA . ALA A 1 210 ? -3.731 -4.283 25.696 1.00 93.88 210 ALA A CA 1
ATOM 1499 C C . ALA A 1 210 ? -3.212 -5.507 26.475 1.00 93.88 210 ALA A C 1
ATOM 1501 O O . ALA A 1 210 ? -2.412 -5.351 27.393 1.00 93.88 210 ALA A O 1
ATOM 1502 N N . LEU A 1 211 ? -3.651 -6.722 26.119 1.00 91.06 211 LEU A N 1
ATOM 1503 C CA . LEU A 1 211 ? -3.214 -7.976 26.748 1.00 91.06 211 LEU A CA 1
ATOM 1504 C C . LEU A 1 211 ? -1.917 -8.526 26.138 1.00 91.06 211 LEU A C 1
ATOM 1506 O O . LEU A 1 211 ? -1.368 -9.512 26.629 1.00 91.06 211 LEU A O 1
ATOM 1510 N N . ILE A 1 212 ? -1.443 -7.933 25.041 1.00 89.94 212 ILE A N 1
ATOM 1511 C CA . ILE A 1 212 ? -0.216 -8.360 24.374 1.00 89.94 212 ILE A CA 1
ATOM 1512 C C . ILE A 1 212 ? 0.976 -7.930 25.230 1.00 89.94 212 ILE A C 1
ATOM 1514 O O . ILE A 1 212 ? 1.128 -6.758 25.561 1.00 89.94 212 ILE A O 1
ATOM 1518 N N . ILE A 1 213 ? 1.826 -8.895 25.590 1.00 83.50 213 ILE A N 1
ATOM 1519 C CA . ILE A 1 213 ? 2.995 -8.651 26.438 1.00 83.50 213 ILE A CA 1
ATOM 1520 C C . ILE A 1 213 ? 3.995 -7.771 25.685 1.00 83.50 213 ILE A C 1
ATOM 1522 O O . ILE A 1 213 ? 4.497 -8.144 24.624 1.00 83.50 213 ILE A O 1
ATOM 1526 N N . GLY A 1 214 ? 4.324 -6.628 26.278 1.00 85.88 214 GLY A N 1
ATOM 1527 C CA . GLY A 1 214 ? 5.303 -5.686 25.754 1.00 85.88 214 GLY A CA 1
ATOM 1528 C C . GLY A 1 214 ? 4.791 -4.248 25.803 1.00 85.88 214 GLY A C 1
ATOM 1529 O O . GLY A 1 214 ? 3.634 -4.004 26.144 1.00 85.88 214 GLY A O 1
ATOM 1530 N N . PRO A 1 215 ? 5.658 -3.275 25.494 1.00 87.12 215 PRO A N 1
ATOM 1531 C CA . PRO A 1 215 ? 5.234 -1.888 25.396 1.00 87.12 2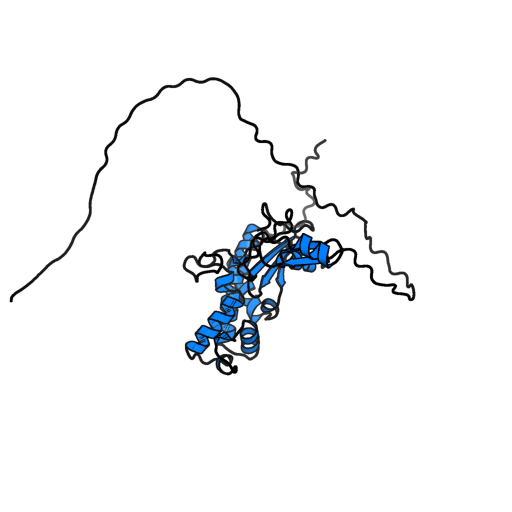15 PRO A CA 1
ATOM 1532 C C . PRO A 1 215 ? 4.339 -1.710 24.153 1.00 87.12 215 PRO A C 1
ATOM 1534 O O . PRO A 1 215 ? 4.575 -2.392 23.153 1.00 87.12 215 PRO A O 1
ATOM 1537 N N . PRO A 1 216 ? 3.335 -0.809 24.163 1.00 88.25 216 PRO A N 1
ATOM 1538 C CA . PRO A 1 216 ? 2.411 -0.633 23.038 1.00 88.25 216 PRO A CA 1
ATOM 1539 C C . PRO A 1 216 ? 3.114 -0.483 21.683 1.00 88.25 216 PRO A C 1
ATOM 1541 O O . PRO A 1 216 ? 2.619 -0.958 20.668 1.00 88.25 216 PRO A O 1
ATOM 1544 N N . GLU A 1 217 ? 4.294 0.132 21.659 1.00 92.25 217 GLU A N 1
ATOM 1545 C CA . GLU A 1 217 ? 5.130 0.373 20.481 1.00 92.25 217 GLU A CA 1
ATOM 1546 C C . GLU A 1 217 ? 5.487 -0.898 19.689 1.00 92.25 217 GLU A C 1
ATOM 1548 O O . GLU A 1 217 ? 5.836 -0.790 18.512 1.00 92.25 217 GLU A O 1
ATOM 1553 N N . THR A 1 218 ? 5.383 -2.089 20.289 1.00 92.00 218 THR A N 1
ATOM 1554 C CA . THR A 1 218 ? 5.591 -3.372 19.596 1.00 92.00 218 THR A CA 1
ATOM 1555 C C . THR A 1 218 ? 4.389 -3.821 18.770 1.00 92.00 218 THR A C 1
ATOM 1557 O O . THR A 1 218 ? 4.548 -4.689 17.914 1.00 92.00 218 THR A O 1
ATOM 1560 N N . LEU A 1 219 ? 3.203 -3.237 18.981 1.00 94.69 219 LEU A N 1
ATOM 1561 C CA . LEU A 1 219 ? 1.999 -3.573 18.225 1.00 94.69 219 LEU A CA 1
ATOM 1562 C C . LEU A 1 219 ? 2.184 -3.246 16.745 1.00 94.69 219 LEU A C 1
ATOM 1564 O O . LEU A 1 219 ? 2.580 -2.136 16.378 1.00 94.69 219 LEU A O 1
ATOM 1568 N N . THR A 1 220 ? 1.821 -4.193 15.888 1.00 93.81 220 THR A N 1
ATOM 1569 C CA . THR A 1 220 ? 1.829 -4.054 14.434 1.00 93.81 220 THR A CA 1
ATOM 1570 C C . THR A 1 220 ? 0.426 -4.258 13.860 1.00 93.81 220 THR A C 1
ATOM 1572 O O . THR A 1 220 ? -0.512 -4.676 14.541 1.00 93.81 220 THR A O 1
ATOM 1575 N N . ALA A 1 221 ? 0.259 -3.991 12.562 1.00 93.25 221 ALA A N 1
ATOM 1576 C CA . ALA A 1 221 ? -0.994 -4.285 11.866 1.00 93.25 221 ALA A CA 1
ATOM 1577 C C . ALA A 1 221 ? -1.380 -5.775 11.912 1.00 93.25 221 ALA A C 1
ATOM 1579 O O . ALA A 1 221 ? -2.558 -6.101 11.779 1.00 93.25 221 ALA A O 1
ATOM 1580 N N . HIS A 1 222 ? -0.408 -6.672 12.100 1.00 92.25 222 HIS A N 1
ATOM 1581 C CA . HIS A 1 222 ? -0.663 -8.100 12.230 1.00 92.25 222 HIS A CA 1
ATOM 1582 C C . HIS A 1 222 ? -1.386 -8.428 13.546 1.00 92.25 222 HIS A C 1
ATOM 1584 O O . HIS A 1 222 ? -2.385 -9.145 13.527 1.00 92.25 222 HIS A O 1
ATOM 1590 N N . GLU A 1 223 ? -0.969 -7.850 14.675 1.00 94.31 223 GLU A N 1
ATOM 1591 C CA . GLU A 1 223 ? -1.657 -8.039 15.958 1.00 94.31 223 GLU A CA 1
ATOM 1592 C C . GLU A 1 223 ? -3.078 -7.469 15.912 1.00 94.31 223 GLU A C 1
ATOM 1594 O O . GLU A 1 223 ? -4.010 -8.106 16.401 1.00 94.31 223 GLU A O 1
ATOM 1599 N N . VAL A 1 224 ? -3.269 -6.326 15.242 1.00 95.31 224 VAL A N 1
ATOM 1600 C CA . VAL A 1 224 ? -4.603 -5.749 14.996 1.00 95.31 224 VAL A CA 1
ATOM 1601 C C . VAL A 1 224 ? -5.474 -6.700 14.179 1.00 95.31 224 VAL A C 1
ATOM 1603 O O . VAL A 1 224 ? -6.617 -6.962 14.547 1.00 95.31 224 VAL A O 1
ATOM 1606 N N . ALA A 1 225 ? -4.935 -7.272 13.102 1.00 93.19 225 ALA A N 1
ATOM 1607 C CA . ALA A 1 225 ? -5.636 -8.265 12.294 1.00 93.19 225 ALA A CA 1
ATOM 1608 C C . ALA A 1 225 ? -6.068 -9.490 13.115 1.00 93.19 225 ALA A C 1
ATOM 1610 O O . ALA A 1 225 ? -7.208 -9.943 12.996 1.00 93.19 225 ALA A O 1
ATOM 1611 N N . LEU A 1 226 ? -5.177 -10.021 13.957 1.00 93.00 226 LEU A N 1
ATOM 1612 C CA . LEU A 1 226 ? -5.477 -11.167 14.813 1.00 93.00 226 LEU A CA 1
ATOM 1613 C C . LEU A 1 226 ? -6.537 -10.837 15.870 1.00 93.00 226 LEU A C 1
ATOM 1615 O O . LEU A 1 226 ? -7.475 -11.616 16.042 1.00 93.00 226 LEU A O 1
ATOM 1619 N N . ALA A 1 227 ? -6.428 -9.691 16.545 1.00 94.94 227 ALA A N 1
ATOM 1620 C CA . ALA A 1 227 ? -7.410 -9.253 17.535 1.00 94.94 227 ALA A CA 1
ATOM 1621 C C . ALA A 1 227 ? -8.795 -9.051 16.900 1.00 94.94 227 ALA A C 1
ATOM 1623 O O . ALA A 1 227 ? -9.798 -9.546 17.415 1.00 94.94 227 ALA A O 1
ATOM 1624 N N . ALA A 1 228 ? -8.858 -8.419 15.725 1.00 95.06 228 ALA A N 1
ATOM 1625 C CA . ALA A 1 228 ? -10.116 -8.188 15.022 1.00 95.06 228 ALA A CA 1
ATOM 1626 C C . ALA A 1 228 ? -10.823 -9.494 14.621 1.00 95.06 228 ALA A C 1
ATOM 1628 O O . ALA A 1 228 ? -12.044 -9.605 14.767 1.00 95.06 228 ALA A O 1
ATOM 1629 N N . ARG A 1 229 ? -10.064 -10.510 14.177 1.00 92.75 229 ARG A N 1
ATOM 1630 C CA . ARG A 1 229 ? -10.593 -11.859 13.891 1.00 92.75 229 ARG A CA 1
ATOM 1631 C C . ARG A 1 229 ? -11.140 -12.561 15.133 1.00 92.75 229 ARG A C 1
ATOM 1633 O O . ARG A 1 229 ? -12.032 -13.390 15.007 1.00 92.75 229 ARG A O 1
ATOM 1640 N N . ARG A 1 230 ? -10.625 -12.229 16.319 1.00 94.25 230 ARG A N 1
ATOM 1641 C CA . ARG A 1 230 ? -11.107 -12.733 17.617 1.00 94.25 230 ARG A CA 1
ATOM 1642 C C . ARG A 1 230 ? -12.281 -11.926 18.182 1.00 94.25 230 ARG A C 1
ATOM 1644 O O . ARG A 1 230 ? -12.662 -12.144 19.328 1.00 94.25 230 ARG A O 1
ATOM 1651 N N . GLY A 1 231 ? -12.846 -10.999 17.407 1.00 95.06 231 GLY A N 1
ATOM 1652 C CA . GLY A 1 231 ? -14.004 -10.207 17.822 1.00 95.06 231 GLY A CA 1
ATOM 1653 C C . GLY A 1 231 ? -13.668 -8.930 18.593 1.00 95.06 231 GLY A C 1
ATOM 1654 O O . GLY A 1 231 ? -14.569 -8.326 19.166 1.00 95.06 231 GLY A O 1
ATOM 1655 N N . ASP A 1 232 ? -12.404 -8.498 18.625 1.00 97.31 232 ASP A N 1
ATOM 1656 C CA . ASP A 1 232 ? -12.039 -7.231 19.259 1.00 97.31 232 ASP A CA 1
ATOM 1657 C C . ASP A 1 232 ? -12.630 -6.033 18.497 1.00 97.31 232 ASP A C 1
ATOM 1659 O O . ASP A 1 232 ? -12.275 -5.771 17.343 1.00 97.31 232 ASP A O 1
ATOM 1663 N N . LEU A 1 233 ? -13.531 -5.296 19.151 1.00 97.69 233 LEU A N 1
ATOM 1664 C CA . LEU A 1 233 ? -14.272 -4.200 18.526 1.00 97.69 233 LEU A CA 1
ATOM 1665 C C . LEU A 1 233 ? -13.383 -3.005 18.161 1.00 97.69 233 LEU A C 1
ATOM 1667 O O . LEU A 1 233 ? -13.614 -2.368 17.134 1.00 97.69 233 LEU A O 1
ATOM 1671 N N . VAL A 1 234 ? -12.352 -2.713 18.958 1.00 98.12 234 VAL A N 1
ATOM 1672 C CA . VAL A 1 234 ? -11.415 -1.612 18.692 1.00 98.12 234 VAL A CA 1
ATOM 1673 C C . VAL A 1 234 ? -10.577 -1.937 17.457 1.00 98.12 234 VAL A C 1
ATOM 1675 O O . VAL A 1 234 ? -10.473 -1.127 16.537 1.00 98.12 234 VAL A O 1
ATOM 1678 N N . ALA A 1 235 ? -10.044 -3.154 17.378 1.00 97.25 235 ALA A N 1
ATOM 1679 C CA . ALA A 1 235 ? -9.274 -3.624 16.237 1.00 97.25 235 ALA A CA 1
ATOM 1680 C C . ALA A 1 235 ? -10.121 -3.684 14.955 1.00 97.25 235 ALA A C 1
ATOM 1682 O O . ALA A 1 235 ? -9.668 -3.258 13.889 1.00 97.25 235 ALA A O 1
ATOM 1683 N N . GLN A 1 236 ? -11.373 -4.150 15.048 1.00 97.06 236 GLN A N 1
ATOM 1684 C CA . GLN A 1 236 ? -12.312 -4.116 13.924 1.00 97.06 236 GLN A CA 1
ATOM 1685 C C . GLN A 1 236 ? -12.616 -2.684 13.472 1.00 97.06 236 GLN A C 1
ATOM 1687 O O . GLN A 1 236 ? -12.698 -2.436 12.270 1.00 97.06 236 GLN A O 1
ATOM 1692 N N . GLN A 1 237 ? -12.751 -1.736 14.403 1.00 98.00 237 GLN A N 1
ATOM 1693 C CA . GLN A 1 237 ? -12.975 -0.331 14.072 1.00 98.00 237 GLN A CA 1
ATOM 1694 C C . GLN A 1 237 ? -11.762 0.294 13.368 1.00 98.00 237 GLN A C 1
ATOM 1696 O O . GLN A 1 237 ? -11.935 0.999 12.374 1.00 98.00 237 GLN A O 1
ATOM 1701 N N . ILE A 1 238 ? -10.541 -0.003 13.823 1.00 97.88 238 ILE A N 1
ATOM 1702 C CA . ILE A 1 238 ? -9.297 0.449 13.177 1.00 97.88 238 ILE A CA 1
ATOM 1703 C C . ILE A 1 238 ? -9.223 -0.064 11.730 1.00 97.88 238 ILE A C 1
ATOM 1705 O O . ILE A 1 238 ? -8.980 0.709 10.800 1.00 97.88 238 ILE A O 1
ATOM 1709 N N . LEU A 1 239 ? -9.473 -1.360 11.512 1.00 96.81 239 LEU A N 1
ATOM 1710 C CA . LEU A 1 239 ? -9.456 -1.954 10.169 1.00 96.81 239 LEU A CA 1
ATOM 1711 C C . LEU A 1 239 ? -10.569 -1.404 9.280 1.00 96.81 239 LEU A C 1
ATOM 1713 O O . LEU A 1 239 ? -10.325 -1.111 8.110 1.00 96.81 239 LEU A O 1
ATOM 1717 N N . ARG A 1 240 ? -11.766 -1.199 9.838 1.00 97.50 240 ARG A N 1
ATOM 1718 C CA . ARG A 1 240 ? -12.887 -0.572 9.135 1.00 97.50 240 ARG A CA 1
ATOM 1719 C C . ARG A 1 240 ? -12.515 0.814 8.634 1.00 97.50 240 ARG A C 1
ATOM 1721 O O . ARG A 1 240 ? -12.704 1.105 7.457 1.00 97.50 240 ARG A O 1
ATOM 1728 N N . GLN A 1 241 ? -11.931 1.637 9.500 1.00 97.81 241 GLN A N 1
ATOM 1729 C CA . GLN A 1 241 ? -11.523 2.989 9.151 1.00 97.81 241 GLN A CA 1
ATOM 1730 C C . GLN A 1 241 ? -10.424 3.001 8.075 1.00 97.81 241 GLN A C 1
ATOM 1732 O O . GLN A 1 241 ? -10.485 3.806 7.144 1.00 97.81 241 GLN A O 1
ATOM 1737 N N . ALA A 1 242 ? -9.447 2.090 8.158 1.00 97.00 242 ALA A N 1
ATOM 1738 C CA . ALA A 1 242 ? -8.438 1.909 7.113 1.00 97.00 242 ALA A CA 1
ATOM 1739 C C . ALA A 1 242 ? -9.069 1.485 5.772 1.00 97.00 242 ALA A C 1
ATOM 1741 O O . ALA A 1 242 ? -8.725 2.039 4.726 1.00 97.00 242 ALA A O 1
ATOM 1742 N N . GLY A 1 243 ? -10.019 0.547 5.807 1.00 96.88 243 GLY A N 1
ATOM 1743 C CA . GLY A 1 243 ? -10.773 0.089 4.641 1.00 96.88 243 GLY A CA 1
ATOM 1744 C C . GLY A 1 243 ? -11.594 1.204 3.991 1.00 96.88 243 GLY A C 1
ATOM 1745 O O . GLY A 1 243 ? -11.630 1.304 2.768 1.00 96.88 243 GLY A O 1
ATOM 1746 N N . GLU A 1 244 ? -12.184 2.103 4.780 1.00 98.25 244 GLU A N 1
ATOM 1747 C CA . GLU A 1 244 ? -12.899 3.269 4.252 1.00 98.25 244 GLU A CA 1
ATOM 1748 C C . GLU A 1 244 ? -11.959 4.198 3.474 1.00 98.25 244 GLU A C 1
ATOM 1750 O O . GLU A 1 244 ? -12.238 4.540 2.326 1.00 98.25 244 GLU A O 1
ATOM 1755 N N . TYR A 1 245 ? -10.796 4.548 4.035 1.00 98.38 245 TYR A N 1
ATOM 1756 C CA . TYR A 1 245 ? -9.814 5.382 3.331 1.00 98.38 245 TYR A CA 1
ATOM 1757 C C . TYR A 1 245 ? -9.266 4.714 2.064 1.00 98.38 245 TYR A C 1
ATOM 1759 O O . TYR A 1 245 ? -9.110 5.379 1.036 1.00 98.38 245 TYR A O 1
ATOM 1767 N N . LEU A 1 246 ? -9.014 3.402 2.112 1.00 97.50 246 LEU A N 1
ATOM 1768 C CA . LEU A 1 246 ? -8.650 2.616 0.932 1.00 97.50 246 LEU A CA 1
ATOM 1769 C C . LEU A 1 246 ? -9.756 2.663 -0.125 1.00 97.50 246 LEU A C 1
ATOM 1771 O O . LEU A 1 246 ? -9.462 2.898 -1.292 1.00 97.50 246 LEU A O 1
ATOM 1775 N N . GLY A 1 247 ? -11.019 2.503 0.264 1.00 97.19 247 GLY A N 1
ATOM 1776 C CA . GLY A 1 247 ? -12.153 2.563 -0.651 1.00 97.19 247 GLY A CA 1
ATOM 1777 C C . GLY A 1 247 ? -12.334 3.926 -1.318 1.00 97.19 247 GLY A C 1
ATOM 1778 O O . GLY A 1 247 ? -12.607 3.977 -2.515 1.00 97.19 247 GLY A O 1
ATOM 1779 N N . ILE A 1 248 ? -12.082 5.029 -0.601 1.00 98.31 248 ILE A N 1
ATOM 1780 C CA . ILE A 1 248 ? -12.038 6.379 -1.191 1.00 98.31 248 ILE A CA 1
ATOM 1781 C C . ILE A 1 248 ? -10.981 6.447 -2.296 1.00 98.31 248 ILE A C 1
ATOM 1783 O O . ILE A 1 248 ? -11.260 6.908 -3.404 1.00 98.31 248 ILE A O 1
ATOM 1787 N N . ALA A 1 249 ? -9.769 5.970 -2.007 1.00 98.00 249 ALA A N 1
ATOM 1788 C CA . ALA A 1 249 ? -8.686 5.968 -2.980 1.00 98.00 249 ALA A CA 1
ATOM 1789 C C . ALA A 1 249 ? -9.005 5.076 -4.188 1.00 98.00 249 ALA A C 1
ATOM 1791 O O . ALA A 1 249 ? -8.807 5.498 -5.325 1.00 98.00 249 ALA A O 1
ATOM 1792 N N . VAL A 1 250 ? -9.545 3.875 -3.961 1.00 97.56 250 VAL A N 1
ATOM 1793 C CA . VAL A 1 250 ? -9.944 2.959 -5.037 1.00 97.56 250 VAL A CA 1
ATOM 1794 C C . VAL A 1 250 ? -11.033 3.570 -5.907 1.00 97.56 250 VAL A C 1
ATOM 1796 O O . VAL A 1 250 ? -10.920 3.497 -7.124 1.00 97.56 250 VAL A O 1
ATOM 1799 N N . ALA A 1 251 ? -12.046 4.216 -5.328 1.00 97.44 251 ALA A N 1
ATOM 1800 C CA . ALA A 1 251 ? -13.088 4.883 -6.103 1.00 97.44 251 ALA A CA 1
ATOM 1801 C C . ALA A 1 251 ? -12.509 5.962 -7.029 1.00 97.44 251 ALA A C 1
ATOM 1803 O O . ALA A 1 251 ? -12.849 6.016 -8.211 1.00 97.44 251 ALA A O 1
ATOM 1804 N N . ASN A 1 252 ? -11.575 6.773 -6.520 1.00 97.06 252 ASN A N 1
ATOM 1805 C CA . ASN A 1 252 ? -10.878 7.777 -7.324 1.00 97.06 252 ASN A CA 1
ATOM 1806 C C . ASN A 1 252 ? -10.071 7.132 -8.461 1.00 97.06 252 ASN A C 1
ATOM 1808 O O . ASN A 1 252 ? -10.097 7.620 -9.588 1.00 97.06 252 ASN A O 1
ATOM 1812 N N . LEU A 1 253 ? -9.382 6.021 -8.186 1.00 96.62 253 LEU A N 1
ATOM 1813 C CA . LEU A 1 253 ? -8.604 5.289 -9.188 1.00 96.62 253 LEU A CA 1
ATOM 1814 C C . LEU A 1 253 ? -9.496 4.606 -10.229 1.00 96.62 253 LEU A C 1
ATOM 1816 O O . LEU A 1 253 ? -9.140 4.597 -11.400 1.00 96.62 253 LEU A O 1
ATOM 1820 N N . ILE A 1 254 ? -10.661 4.085 -9.843 1.00 95.8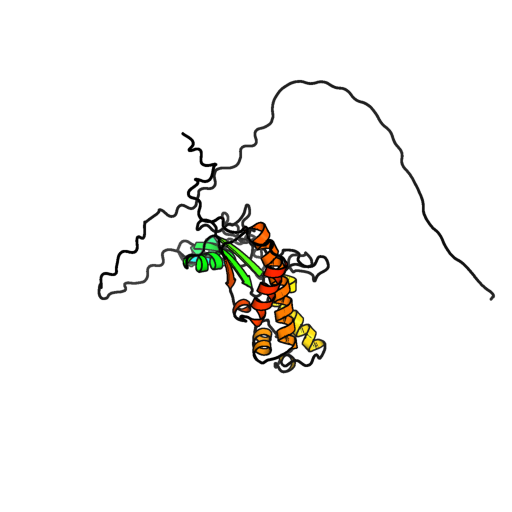8 254 ILE A N 1
ATOM 1821 C CA . ILE A 1 254 ? -11.650 3.539 -10.779 1.00 95.88 254 ILE A CA 1
ATOM 1822 C C . ILE A 1 254 ? -12.160 4.644 -11.701 1.00 95.88 254 ILE A C 1
ATOM 1824 O O . ILE A 1 254 ? -12.131 4.475 -12.916 1.00 95.88 254 ILE A O 1
ATOM 1828 N N . ASN A 1 255 ? -12.548 5.792 -11.143 1.00 95.25 255 ASN A N 1
ATOM 1829 C CA . ASN A 1 255 ? -13.019 6.930 -11.932 1.00 95.25 255 ASN A CA 1
ATOM 1830 C C . ASN A 1 255 ? -11.940 7.463 -12.892 1.00 95.25 255 ASN A C 1
ATOM 1832 O O . ASN A 1 255 ? -12.267 7.931 -13.978 1.00 95.25 255 ASN A O 1
ATOM 1836 N N . LEU A 1 256 ? -10.663 7.396 -12.501 1.00 95.06 256 LEU A N 1
ATOM 1837 C CA . LEU A 1 256 ? -9.546 7.905 -13.298 1.00 95.06 256 LEU A CA 1
ATOM 1838 C C . LEU A 1 256 ? -9.037 6.906 -14.349 1.00 95.06 256 LEU A C 1
ATOM 1840 O O . LEU A 1 256 ? -8.687 7.309 -15.454 1.00 95.06 256 LEU A O 1
ATOM 1844 N N . LEU A 1 257 ? -8.932 5.625 -13.989 1.00 93.69 257 LEU A N 1
ATOM 1845 C CA . LEU A 1 257 ? -8.214 4.608 -14.768 1.00 93.69 257 LEU A CA 1
ATOM 1846 C C . LEU A 1 257 ? -9.135 3.565 -15.402 1.00 93.69 257 LEU A C 1
ATOM 1848 O O . LEU A 1 257 ? -8.721 2.905 -16.350 1.00 93.69 257 LEU A O 1
ATOM 1852 N N . ASN A 1 258 ? -10.349 3.394 -14.869 1.00 92.25 258 ASN A N 1
ATOM 1853 C CA . ASN A 1 258 ? -11.323 2.383 -15.282 1.00 92.25 258 ASN A CA 1
ATOM 1854 C C . ASN A 1 258 ? -10.707 0.975 -15.483 1.00 92.25 258 ASN A C 1
ATOM 1856 O O . ASN A 1 258 ? -10.766 0.424 -16.587 1.00 92.25 258 ASN A O 1
ATOM 1860 N N . PRO A 1 259 ? -10.057 0.395 -14.452 1.00 92.56 259 PRO A N 1
ATOM 1861 C CA . PRO A 1 259 ? -9.450 -0.925 -14.569 1.00 92.56 259 PRO A CA 1
ATOM 1862 C C . PRO A 1 259 ? -10.527 -2.015 -14.672 1.00 92.56 259 PRO A C 1
ATOM 1864 O O . PRO A 1 259 ? -11.622 -1.873 -14.128 1.00 92.56 259 PRO A O 1
ATOM 1867 N N . ALA A 1 260 ? -10.200 -3.142 -15.309 1.00 91.19 260 ALA A N 1
ATOM 1868 C CA . ALA A 1 260 ? -11.091 -4.302 -15.354 1.00 91.19 260 ALA A CA 1
ATOM 1869 C C . ALA A 1 260 ? -11.208 -4.982 -13.980 1.00 91.19 260 ALA A C 1
ATOM 1871 O O . ALA A 1 260 ? -12.262 -5.515 -13.634 1.00 91.19 260 ALA A O 1
ATOM 1872 N N . VAL A 1 261 ? -10.128 -4.954 -13.190 1.00 91.81 261 VAL A N 1
ATOM 1873 C CA . VAL A 1 261 ? -10.091 -5.494 -11.829 1.00 91.81 261 VAL A CA 1
ATOM 1874 C C . VAL A 1 261 ? -9.142 -4.691 -10.942 1.00 91.81 261 VAL A C 1
ATOM 1876 O O . VAL A 1 261 ? -8.100 -4.207 -11.394 1.00 91.81 261 VAL A O 1
ATOM 1879 N N . VAL A 1 262 ? -9.497 -4.587 -9.661 1.00 94.06 262 VAL A N 1
ATOM 1880 C CA . VAL A 1 262 ? -8.606 -4.111 -8.601 1.00 94.06 262 VAL A CA 1
ATOM 1881 C C . VAL A 1 262 ? -8.275 -5.285 -7.686 1.00 94.06 262 VAL A C 1
ATOM 1883 O O . VAL A 1 262 ? -9.174 -5.870 -7.084 1.00 94.06 262 VAL A O 1
ATOM 1886 N N . VAL A 1 263 ? -6.994 -5.630 -7.582 1.00 92.88 263 VAL A N 1
ATOM 1887 C CA . VAL A 1 263 ? -6.499 -6.733 -6.751 1.00 92.88 263 VAL A CA 1
ATOM 1888 C C . VAL A 1 263 ? -5.782 -6.163 -5.537 1.00 92.88 263 VAL A C 1
ATOM 1890 O O . VAL A 1 263 ? -4.908 -5.313 -5.675 1.00 92.88 263 VAL A O 1
ATOM 1893 N N . PHE A 1 264 ? -6.130 -6.637 -4.344 1.00 92.38 264 PHE A N 1
ATOM 1894 C CA . PHE A 1 264 ? -5.422 -6.299 -3.112 1.00 92.38 264 PHE A CA 1
ATOM 1895 C C . PHE A 1 264 ? -4.441 -7.409 -2.748 1.00 92.38 264 PHE A C 1
ATOM 1897 O O . PHE A 1 264 ? -4.830 -8.570 -2.670 1.00 92.38 264 PHE A O 1
ATOM 1904 N N . GLY A 1 265 ? -3.189 -7.052 -2.470 1.00 86.81 265 GLY A N 1
ATOM 1905 C CA . GLY A 1 265 ? -2.166 -8.011 -2.060 1.00 86.81 265 GLY A CA 1
ATOM 1906 C C . GLY A 1 265 ? -1.375 -7.601 -0.822 1.00 86.81 265 GLY A C 1
ATOM 1907 O O . GLY A 1 265 ? -1.546 -6.514 -0.260 1.00 86.81 265 GLY A O 1
ATOM 1908 N N . SER A 1 266 ? -0.448 -8.484 -0.434 1.00 79.38 266 SER A N 1
ATOM 1909 C CA . SER A 1 266 ? 0.398 -8.448 0.776 1.00 79.38 266 SER A CA 1
ATOM 1910 C C . SER A 1 266 ? -0.335 -8.639 2.117 1.00 79.38 266 SER A C 1
ATOM 1912 O O . SER A 1 266 ? -1.541 -8.861 2.157 1.00 79.38 266 SER A O 1
ATOM 1914 N N . GLY A 1 267 ? 0.415 -8.651 3.227 1.00 71.62 267 GLY A N 1
ATOM 1915 C CA . GLY A 1 267 ? -0.045 -9.182 4.517 1.00 71.62 267 GLY A CA 1
ATOM 1916 C C . GLY A 1 267 ? -1.287 -8.511 5.113 1.00 71.62 267 GLY A C 1
ATOM 1917 O O . GLY A 1 267 ? -2.120 -9.206 5.682 1.00 71.62 267 GLY A O 1
ATOM 1918 N N . VAL A 1 268 ? -1.473 -7.194 4.949 1.00 70.00 268 VAL A N 1
ATOM 1919 C CA . VAL A 1 268 ? -2.666 -6.510 5.496 1.00 70.00 268 VAL A CA 1
ATOM 1920 C C . VAL A 1 268 ? -3.919 -6.858 4.687 1.00 70.00 268 VAL A C 1
ATOM 1922 O O . VAL A 1 268 ? -4.999 -6.968 5.256 1.00 70.00 268 VAL A O 1
ATOM 1925 N N . ALA A 1 269 ? -3.790 -7.125 3.384 1.00 65.69 269 ALA A N 1
ATOM 1926 C CA . ALA A 1 269 ? -4.914 -7.572 2.560 1.00 65.69 269 ALA A CA 1
ATOM 1927 C C . ALA A 1 269 ? -5.427 -8.969 2.959 1.00 65.69 269 ALA A C 1
ATOM 1929 O O . ALA A 1 269 ? -6.595 -9.280 2.739 1.00 65.69 269 ALA A O 1
ATOM 1930 N N . GLN A 1 270 ? -4.596 -9.794 3.611 1.00 73.25 270 GLN A N 1
ATOM 1931 C CA . GLN A 1 270 ? -5.000 -11.133 4.058 1.00 73.25 270 GLN A CA 1
ATOM 1932 C C . GLN A 1 270 ? -6.072 -11.104 5.153 1.00 73.25 270 GLN A C 1
ATOM 1934 O O . GLN A 1 270 ? -6.698 -12.131 5.399 1.00 73.25 270 GLN A O 1
ATOM 1939 N N . VAL A 1 271 ? -6.314 -9.949 5.789 1.00 71.81 271 VAL A N 1
ATOM 1940 C CA . VAL A 1 271 ? -7.408 -9.703 6.749 1.00 71.81 271 VAL A CA 1
ATOM 1941 C C . VAL A 1 271 ? -8.787 -10.063 6.177 1.00 71.81 271 VAL A C 1
ATOM 1943 O O . VAL A 1 271 ? -9.681 -10.420 6.944 1.00 71.81 271 VAL A O 1
ATOM 1946 N N . GLY A 1 272 ? -8.947 -10.037 4.850 1.00 84.19 272 GLY A N 1
ATOM 1947 C CA . GLY A 1 272 ? -10.189 -10.410 4.179 1.00 84.19 272 GLY A CA 1
ATOM 1948 C C . GLY A 1 272 ? -11.281 -9.361 4.372 1.00 84.19 272 GLY A C 1
ATOM 1949 O O . GLY A 1 272 ? -11.014 -8.156 4.347 1.00 84.19 272 GLY A O 1
ATOM 1950 N N . ASP A 1 273 ? -12.517 -9.811 4.574 1.00 89.81 273 ASP A N 1
ATOM 1951 C CA . ASP A 1 273 ? -13.706 -8.950 4.517 1.00 89.81 273 ASP A CA 1
ATOM 1952 C C . ASP A 1 273 ? -13.754 -7.868 5.601 1.00 89.81 273 ASP A C 1
ATOM 1954 O O . ASP A 1 273 ? -14.317 -6.803 5.365 1.00 89.81 273 ASP A O 1
ATOM 1958 N N . LEU A 1 274 ? -13.075 -8.059 6.740 1.00 91.06 274 LEU A N 1
ATOM 1959 C CA . LEU A 1 274 ? -12.945 -7.013 7.766 1.00 91.06 274 LEU A CA 1
ATOM 1960 C C . LEU A 1 274 ? -12.289 -5.727 7.226 1.00 91.06 274 LEU A C 1
ATOM 1962 O O . LEU A 1 274 ? -12.547 -4.645 7.749 1.00 91.06 274 LEU A O 1
ATOM 1966 N N . LEU A 1 275 ? -11.460 -5.841 6.183 1.00 90.69 275 LEU A N 1
ATOM 1967 C CA . LEU A 1 275 ? -10.872 -4.709 5.468 1.00 90.69 275 LEU A CA 1
ATOM 1968 C C . LEU A 1 275 ? -11.586 -4.438 4.137 1.00 90.69 275 LEU A C 1
ATOM 1970 O O . LEU A 1 275 ? -11.813 -3.280 3.788 1.00 90.69 275 LEU A O 1
ATOM 1974 N N . LEU A 1 276 ? -11.914 -5.491 3.382 1.00 92.56 276 LEU A N 1
ATOM 1975 C CA . LEU A 1 276 ? -12.411 -5.366 2.009 1.00 92.56 276 LEU A CA 1
ATOM 1976 C C . LEU A 1 276 ? -13.879 -4.941 1.922 1.00 92.56 276 LEU A C 1
ATOM 1978 O O . LEU A 1 276 ? -14.249 -4.282 0.954 1.00 92.56 276 LEU A O 1
ATOM 1982 N N . GLU A 1 277 ? -14.714 -5.258 2.907 1.00 94.94 277 GLU A N 1
ATOM 1983 C CA . GLU A 1 277 ? -16.122 -4.851 2.882 1.00 94.94 277 GLU A CA 1
ATOM 1984 C C . GLU A 1 277 ? -16.293 -3.318 2.975 1.00 94.94 277 GLU A C 1
ATOM 1986 O O . GLU A 1 277 ? -16.954 -2.731 2.112 1.00 94.94 277 GLU A O 1
ATOM 1991 N N . PRO A 1 278 ? -15.620 -2.606 3.905 1.00 96.56 278 PRO A N 1
ATOM 1992 C CA . PRO A 1 278 ? -15.591 -1.143 3.895 1.00 96.56 278 PRO A CA 1
ATOM 1993 C C . PRO A 1 278 ? -15.078 -0.547 2.575 1.00 96.56 278 PRO A C 1
ATOM 1995 O O . PRO A 1 278 ? -15.618 0.460 2.113 1.00 96.56 278 PRO A O 1
ATOM 1998 N N . VAL A 1 279 ? -14.078 -1.183 1.945 1.00 95.94 279 VAL A N 1
ATOM 1999 C CA . VAL A 1 279 ? -13.565 -0.769 0.628 1.00 95.94 279 VAL A CA 1
ATOM 2000 C C . VAL A 1 279 ? -14.670 -0.858 -0.422 1.00 95.94 279 VAL A C 1
ATOM 2002 O O . VAL A 1 279 ? -14.922 0.124 -1.120 1.00 95.94 279 VAL A O 1
ATOM 2005 N N . ARG A 1 280 ? -15.351 -2.008 -0.529 1.00 94.88 280 ARG A N 1
ATOM 2006 C CA . ARG A 1 280 ? -16.435 -2.233 -1.503 1.00 94.88 280 ARG A CA 1
ATOM 2007 C C . ARG A 1 280 ? -17.559 -1.216 -1.334 1.00 94.88 280 ARG A C 1
ATOM 2009 O O . ARG A 1 280 ? -18.004 -0.640 -2.325 1.00 94.88 280 ARG A O 1
ATOM 2016 N N . ARG A 1 281 ? -17.965 -0.946 -0.092 1.00 96.62 281 ARG A N 1
ATOM 2017 C CA . ARG A 1 281 ? -19.004 0.039 0.230 1.00 96.62 281 ARG A CA 1
ATOM 2018 C C . ARG A 1 281 ? -18.627 1.451 -0.219 1.00 96.62 281 ARG A C 1
ATOM 2020 O O . ARG A 1 281 ? -19.432 2.140 -0.841 1.00 96.62 281 ARG A O 1
ATOM 2027 N N . GLU A 1 282 ? -17.402 1.888 0.063 1.00 97.38 282 GLU A N 1
ATOM 2028 C CA . GLU A 1 282 ? -16.937 3.214 -0.361 1.00 97.38 282 GLU A CA 1
ATOM 2029 C C . GLU A 1 282 ? -16.778 3.316 -1.881 1.00 97.38 282 GLU A C 1
ATOM 2031 O O . GLU A 1 282 ? -17.108 4.356 -2.452 1.00 97.38 282 GLU A O 1
ATOM 2036 N N . VAL A 1 283 ? -16.353 2.238 -2.548 1.00 95.62 283 VAL A N 1
ATOM 2037 C CA . VAL A 1 283 ? -16.327 2.167 -4.014 1.00 95.62 283 VAL A CA 1
ATOM 2038 C C . VAL A 1 283 ? -17.732 2.332 -4.579 1.00 95.62 283 VAL A C 1
ATOM 2040 O O . VAL A 1 283 ? -17.941 3.235 -5.384 1.00 95.62 283 VAL A O 1
ATOM 2043 N N . GLN A 1 284 ? -18.709 1.546 -4.122 1.00 94.50 284 GLN A N 1
ATOM 2044 C CA . GLN A 1 284 ? -20.101 1.650 -4.582 1.00 94.50 284 GLN A CA 1
ATOM 2045 C C . GLN A 1 284 ? -20.688 3.052 -4.379 1.00 94.50 284 GLN A C 1
ATOM 2047 O O . GLN A 1 284 ? -21.435 3.537 -5.221 1.00 94.50 284 GLN A O 1
ATOM 2052 N N . ARG A 1 285 ? -20.332 3.721 -3.279 1.00 95.50 285 ARG A N 1
ATOM 2053 C CA . ARG A 1 285 ? -20.835 5.060 -2.951 1.00 95.50 285 ARG A CA 1
ATOM 2054 C C . ARG A 1 285 ? -20.242 6.176 -3.818 1.00 95.50 285 ARG A C 1
ATOM 2056 O O . ARG A 1 285 ? -20.873 7.219 -3.967 1.00 95.50 285 ARG A O 1
ATOM 2063 N N . ARG A 1 286 ? -19.009 6.012 -4.306 1.00 94.75 286 ARG A N 1
ATOM 2064 C CA . ARG A 1 286 ? -18.197 7.115 -4.861 1.00 94.75 286 ARG A CA 1
ATOM 2065 C C . ARG A 1 286 ? -17.778 6.936 -6.311 1.00 94.75 286 ARG A C 1
ATOM 2067 O O . ARG A 1 286 ? -17.418 7.919 -6.959 1.00 94.75 286 ARG A O 1
ATOM 2074 N N . SER A 1 287 ? -17.741 5.702 -6.799 1.00 91.62 287 SER A N 1
ATOM 2075 C CA . SER A 1 287 ? -17.433 5.449 -8.203 1.00 91.62 287 SER A CA 1
ATOM 2076 C C . SER A 1 287 ? -18.642 5.777 -9.070 1.00 91.62 287 SER A C 1
ATOM 2078 O O . SER A 1 287 ? -19.791 5.583 -8.669 1.00 91.62 287 SER A O 1
ATOM 2080 N N . LEU A 1 288 ? -18.376 6.325 -10.253 1.00 88.00 288 LEU A N 1
ATOM 2081 C CA . LEU A 1 288 ? -19.417 6.530 -11.245 1.00 88.00 288 LEU A CA 1
ATOM 2082 C C . LEU A 1 288 ? -19.999 5.165 -11.635 1.00 88.00 288 LEU A C 1
ATOM 2084 O O . LEU A 1 288 ? -19.235 4.207 -11.801 1.00 88.00 288 LEU A O 1
ATOM 2088 N N . PRO A 1 289 ? -21.329 5.056 -11.799 1.00 82.81 289 PRO A N 1
ATOM 2089 C CA . PRO A 1 289 ? -21.920 3.829 -12.297 1.00 82.81 289 PRO A CA 1
ATOM 2090 C C . PRO A 1 289 ? -21.292 3.495 -13.656 1.00 82.81 289 PRO A C 1
ATOM 2092 O O . PRO A 1 289 ? -21.096 4.399 -14.479 1.00 82.81 289 PRO A O 1
ATOM 2095 N N . PRO A 1 290 ? -20.945 2.221 -13.903 1.00 74.62 290 PRO A N 1
ATOM 2096 C CA . PRO A 1 290 ? -20.346 1.839 -15.167 1.00 74.62 290 PRO A CA 1
ATOM 2097 C C . PRO A 1 290 ? -21.305 2.184 -16.301 1.00 74.62 290 PRO A C 1
ATOM 2099 O O . PRO A 1 290 ? -22.525 2.049 -16.162 1.00 74.62 290 PRO A O 1
ATOM 2102 N N . TRP A 1 291 ? -20.753 2.592 -17.445 1.00 67.62 291 TRP A N 1
ATOM 2103 C CA . TRP A 1 291 ? -21.565 2.721 -18.647 1.00 67.62 291 TRP A CA 1
ATOM 2104 C C . TRP A 1 291 ? -22.245 1.369 -18.905 1.00 67.62 291 TRP A C 1
ATOM 2106 O O . TRP A 1 291 ? -21.544 0.347 -18.925 1.00 67.62 291 TRP A O 1
ATOM 2116 N N . PRO A 1 292 ? -23.580 1.319 -19.077 1.00 56.53 292 PRO A N 1
ATOM 2117 C CA . PRO A 1 292 ? -24.247 0.071 -19.399 1.00 56.53 292 PRO A CA 1
ATOM 2118 C C . PRO A 1 292 ? -23.604 -0.459 -20.671 1.00 56.53 292 PRO A C 1
ATOM 2120 O O . PRO A 1 292 ? -23.560 0.247 -21.680 1.00 56.53 292 PRO A O 1
ATOM 2123 N N . ARG A 1 293 ? -23.042 -1.673 -20.621 1.00 46.19 293 ARG A N 1
ATOM 2124 C CA . ARG A 1 293 ? -22.489 -2.292 -21.827 1.00 46.19 293 ARG A CA 1
ATOM 2125 C C . ARG A 1 293 ? -23.607 -2.269 -22.868 1.00 46.19 293 ARG A C 1
ATOM 2127 O O . ARG A 1 293 ? -24.652 -2.868 -22.600 1.00 46.19 293 ARG A O 1
ATOM 2134 N N . PRO A 1 294 ? -23.449 -1.554 -23.998 1.00 41.97 294 PRO A N 1
ATOM 2135 C CA . PRO A 1 294 ? -24.473 -1.593 -25.021 1.00 41.97 294 PRO A CA 1
ATOM 2136 C C . PRO A 1 294 ? -24.667 -3.065 -25.407 1.00 41.97 294 PRO A C 1
ATOM 2138 O O . PRO A 1 294 ? -23.675 -3.808 -25.432 1.00 41.97 294 PRO A O 1
ATOM 2141 N N . PRO A 1 295 ? -25.906 -3.520 -25.673 1.00 42.12 295 PRO A N 1
ATOM 2142 C CA . PRO A 1 295 ? -26.103 -4.833 -26.272 1.00 42.12 295 PRO A CA 1
ATOM 2143 C C . PRO A 1 295 ? -25.166 -4.927 -27.473 1.00 42.12 295 PRO A C 1
ATOM 2145 O O . PRO A 1 295 ? -25.055 -3.956 -28.226 1.00 42.12 295 PRO A O 1
ATOM 2148 N N . VAL A 1 296 ? -24.431 -6.039 -27.575 1.00 44.12 296 VAL A N 1
ATOM 2149 C CA . VAL A 1 296 ? -23.385 -6.257 -28.581 1.00 44.12 296 VAL A CA 1
ATOM 2150 C C . VAL A 1 296 ? -23.959 -5.925 -29.956 1.00 44.12 296 VAL A C 1
ATOM 2152 O O . VAL A 1 296 ? -24.684 -6.710 -30.557 1.00 44.12 296 VAL A O 1
ATOM 2155 N N . SER A 1 297 ? -23.676 -4.715 -30.426 1.00 40.41 297 SER A N 1
ATOM 2156 C CA . SER A 1 297 ? -24.044 -4.242 -31.747 1.00 40.41 297 SER A CA 1
ATOM 2157 C C . SER A 1 297 ? -22.808 -4.449 -32.611 1.00 40.41 297 SER A C 1
ATOM 2159 O O . SER A 1 297 ? -21.741 -3.956 -32.238 1.00 40.41 297 SER A O 1
ATOM 2161 N N . PRO A 1 298 ? -22.898 -5.169 -33.741 1.00 35.97 298 PRO A N 1
ATOM 2162 C CA . PRO A 1 298 ? -21.761 -5.475 -34.609 1.00 35.97 298 PRO A CA 1
ATOM 2163 C C . PRO A 1 298 ? -21.305 -4.248 -35.419 1.00 35.97 298 PRO A C 1
ATOM 2165 O O . PRO A 1 298 ? -20.982 -4.351 -36.600 1.00 35.97 298 PRO A O 1
ATOM 2168 N N . ARG A 1 299 ? -21.305 -3.052 -34.820 1.00 34.91 299 ARG A N 1
ATOM 2169 C CA . ARG A 1 299 ? -20.803 -1.843 -35.466 1.00 34.91 299 ARG A CA 1
ATOM 2170 C C . ARG A 1 299 ? -19.319 -1.672 -35.139 1.00 34.91 299 ARG A C 1
ATOM 2172 O O . ARG A 1 299 ? -18.969 -1.620 -33.961 1.00 34.91 299 ARG A O 1
ATOM 2179 N N . PRO A 1 300 ? -18.443 -1.563 -36.152 1.00 41.84 300 PRO A N 1
ATOM 2180 C CA . PRO A 1 300 ? -17.038 -1.272 -35.921 1.00 41.84 300 PRO A CA 1
ATOM 2181 C C . PRO A 1 300 ? -16.911 0.102 -35.255 1.00 41.84 300 PRO A C 1
ATOM 2183 O O . PRO A 1 300 ? -17.521 1.077 -35.702 1.00 41.84 300 PRO A O 1
ATOM 2186 N N . CYS A 1 301 ? -16.132 0.174 -34.172 1.00 37.12 301 CYS A N 1
ATOM 2187 C CA . CYS A 1 301 ? -15.759 1.438 -33.550 1.00 37.12 301 CYS A CA 1
ATOM 2188 C C . CYS A 1 301 ? -15.137 2.355 -34.610 1.00 37.12 301 CYS A C 1
ATOM 2190 O O . CYS A 1 301 ? -14.099 2.043 -35.197 1.00 37.12 301 CYS A O 1
ATOM 2192 N N . TRP A 1 302 ? -15.788 3.489 -34.855 1.00 35.91 302 TRP A N 1
ATOM 2193 C CA . TRP A 1 302 ? -15.259 4.570 -35.674 1.00 35.91 302 TRP A CA 1
ATOM 2194 C C . TRP A 1 302 ? -13.933 5.059 -35.076 1.00 35.91 302 TRP A C 1
ATOM 2196 O O . TRP A 1 302 ? -13.897 5.460 -33.916 1.00 35.91 302 TRP A O 1
ATOM 2206 N N . GLY A 1 303 ? -12.851 5.029 -35.861 1.00 40.34 303 GLY A N 1
ATOM 2207 C CA . GLY A 1 303 ? -11.586 5.683 -35.495 1.00 40.34 303 GLY A CA 1
ATOM 2208 C C . GLY A 1 303 ? -10.294 4.982 -35.917 1.00 40.34 303 GLY A C 1
ATOM 2209 O O . GLY A 1 303 ? -9.241 5.612 -35.884 1.00 40.34 303 GLY A O 1
ATOM 2210 N N . ALA A 1 304 ? -10.332 3.725 -36.361 1.00 37.62 304 ALA A N 1
ATOM 2211 C CA . ALA A 1 304 ? -9.157 3.080 -36.946 1.00 37.62 304 ALA A CA 1
ATOM 2212 C C . ALA A 1 304 ? -9.095 3.356 -38.456 1.00 37.62 304 ALA A C 1
ATOM 2214 O O . ALA A 1 304 ? -9.436 2.500 -39.268 1.00 37.62 304 ALA A O 1
ATOM 2215 N N . THR A 1 305 ? -8.670 4.555 -38.858 1.00 33.91 305 THR A N 1
ATOM 2216 C CA . THR A 1 305 ? -8.128 4.732 -40.211 1.00 33.91 305 THR A CA 1
ATOM 2217 C C . THR A 1 305 ? -6.749 4.067 -40.243 1.00 33.91 305 THR A C 1
ATOM 2219 O O . THR A 1 305 ? -5.855 4.506 -39.511 1.00 33.91 305 THR A O 1
ATOM 2222 N N . PRO A 1 306 ? -6.526 3.022 -41.061 1.00 39.84 306 PRO A N 1
ATOM 2223 C CA . PRO A 1 306 ? -5.189 2.487 -41.254 1.00 39.84 306 PRO A CA 1
ATOM 2224 C C . PRO A 1 306 ? -4.372 3.569 -41.960 1.00 39.84 306 PRO A C 1
ATOM 2226 O O . PRO A 1 306 ? -4.741 4.020 -43.048 1.00 39.84 306 PRO A O 1
ATOM 2229 N N . ARG A 1 307 ? -3.283 4.030 -41.339 1.00 43.09 307 ARG A N 1
ATOM 2230 C CA . ARG A 1 307 ? -2.296 4.832 -42.067 1.00 43.09 307 ARG A CA 1
ATOM 2231 C C . ARG A 1 307 ? -1.679 3.925 -43.134 1.00 43.09 307 ARG A C 1
ATOM 2233 O O . ARG A 1 307 ? -1.176 2.857 -42.792 1.00 43.09 307 ARG A O 1
ATOM 2240 N N . ARG A 1 308 ? -1.815 4.343 -44.394 1.00 50.97 308 ARG A N 1
ATOM 2241 C CA . ARG A 1 308 ? -1.094 3.784 -45.543 1.00 50.97 308 ARG A CA 1
ATOM 2242 C C . ARG A 1 308 ? 0.403 4.029 -45.405 1.00 50.97 308 ARG A C 1
ATOM 2244 O O . ARG A 1 308 ? 0.762 5.056 -44.781 1.00 50.97 308 ARG A O 1
#

pLDDT: mean 76.07, std 25.5, range [25.28, 98.38]

Radius of gyration: 27.77 Å; chains: 1; bounding box: 54×94×87 Å

Foldseek 3Di:
DDYDDDDDDDDDYDDDDDDDDDDDDDDDDDDDPDDDDPDDDPDPDPPPPDPPDDDDDDDDDDDDPDDDQEEEDADAAFAQQVQCAHCDDPPDPDNRHSPNVQVVVCVVPVHHYGYAHNQQVVQLVVCVVPFAQEWEWEAEQFIWIWTAHPSDTDCPPGNHPGVQQQDALDQQADQDPVRHHRGLRCQQHFVVLLVQQLVCLVVVHPFPLVVDPDRSNPGTLVSLLVRVVVVTPSSLVSLLRSLLSLLQSVLVCCQVPVGPDYHYDDDNPVSPCSRPVSSVVSNVVRHDDDDPPPDDDVDPPPDPDPDD